Protein AF-A0AAD9ILH3-F1 (afdb_monomer)

Foldseek 3Di:
DWDWDQDVLQGIFTFFQFKAAFADWPDKFFFLDKPPDDDPLLVVQVVQFDCPPDDPVLNQLLRQVSVLQSLVVQLPPDDDDSNVSSVVSNVLLLPADFAPDWQPDDLVVSVVRGDPPGPDDSVNSRSNRRSCLQFWDFDDPQQAPDGPIITGDSRVSNAAAALLFQKDKAWDFAPDDDSTDTGMITIGGQHMDGGGDTGHDHPDQNPDDLVVSLVVCVVSVGPPPVCNNPVDDPVVSVLSSLQFADPPPRGSFTFGQNHSVRSQWTATSRPRDIDGVVNSVVVVVVVD

pLDDT: mean 85.15, std 12.9, range [38.62, 98.5]

Radius of gyration: 20.22 Å; Cα contacts (8 Å, |Δi|>4): 487; chains: 1; bounding box: 54×44×54 Å

Secondary structure (DSSP, 8-state):
-EEEEEETTTEEEEEESS-B-TT-EEEEE--SEEES---HHHHHHHTT---TT--HHHHHHHHHHHHHHHHHHHHHSSSSHHHHHHHHHHHHHHHSPPPSS--SS-HHHHHHHSPTT----HHHHHHHHHHHHHH-EEE-SSSSS---EEEE-SSGGG-EE-SS-SEEEEEEE-SS-TTPPEEEEEEEESS-B-TTPEEEE-SS-TTS-HHHHHHHHHHTT----TTTSS-S-HHHHHHHHHHHB-S-TT--PBEEEEETTEEEEEEETTT--EEEHHHHHHHHHHH-

InterPro domains:
  IPR001214 SET domain [PF00856] (11-203)
  IPR001214 SET domain [PS50280] (1-204)
  IPR001214 SET domain [SM00317] (3-210)
  IPR044238 Histone-lysine N-methyltransferase ASHR2-like [PTHR47420] (120-219)
  IPR046341 SET domain superfamily [G3DSA:2.170.270.10] (1-215)
  IPR046341 SET domain superfamily [SSF82199] (5-214)

Structure (mmCIF, N/CA/C/O backbone):
data_AF-A0AAD9ILH3-F1
#
_entry.id   AF-A0AAD9ILH3-F1
#
loop_
_atom_site.group_PDB
_atom_site.id
_atom_site.type_symbol
_atom_site.label_atom_id
_atom_site.label_alt_id
_atom_site.label_comp_id
_atom_site.label_asym_id
_atom_site.label_entity_id
_atom_site.label_seq_id
_atom_site.pdbx_PDB_ins_code
_atom_site.Cartn_x
_atom_site.Cartn_y
_atom_site.Cartn_z
_atom_site.occupancy
_atom_site.B_iso_or_equiv
_atom_site.auth_seq_id
_atom_site.auth_comp_id
_atom_site.auth_asym_id
_atom_site.auth_atom_id
_atom_site.pdbx_PDB_model_num
ATOM 1 N N . MET A 1 1 ? -11.972 1.003 -14.155 1.00 86.75 1 MET A N 1
ATOM 2 C CA . MET A 1 1 ? -10.791 0.544 -14.925 1.00 86.75 1 MET A CA 1
ATOM 3 C C . MET A 1 1 ? -10.342 -0.814 -14.425 1.00 86.75 1 MET A C 1
ATOM 5 O O . MET A 1 1 ? -9.925 -1.636 -15.227 1.00 86.75 1 MET A O 1
ATOM 9 N N . CYS A 1 2 ? -10.509 -1.068 -13.131 1.00 95.06 2 CYS A N 1
ATOM 10 C CA . CYS A 1 2 ? -10.455 -2.387 -12.533 1.00 95.06 2 CYS A CA 1
ATOM 11 C C . CYS A 1 2 ? -11.722 -2.668 -11.717 1.00 95.06 2 CYS A C 1
ATOM 13 O O . CYS A 1 2 ? -12.531 -1.763 -11.488 1.00 95.06 2 CYS A O 1
ATOM 15 N N . GLU A 1 3 ? -11.877 -3.913 -11.286 1.00 95.62 3 GLU A N 1
ATOM 16 C CA . GLU A 1 3 ? -12.873 -4.328 -10.303 1.00 95.62 3 GLU A CA 1
ATOM 17 C C . GLU A 1 3 ? -12.292 -5.377 -9.353 1.00 95.62 3 GLU A C 1
ATOM 19 O O . GLU A 1 3 ? -11.356 -6.093 -9.707 1.00 95.62 3 GLU A O 1
ATOM 24 N N . VAL A 1 4 ? -12.847 -5.463 -8.143 1.00 94.62 4 VAL A N 1
ATOM 25 C CA . VAL A 1 4 ? -12.439 -6.466 -7.153 1.00 94.62 4 VAL A CA 1
ATOM 26 C C . VAL A 1 4 ? -13.045 -7.817 -7.533 1.00 94.62 4 VAL A C 1
ATOM 28 O O . VAL A 1 4 ? -14.264 -7.928 -7.677 1.00 94.62 4 VAL A O 1
ATOM 31 N N . ARG A 1 5 ? -12.212 -8.853 -7.658 1.00 94.12 5 ARG A N 1
ATOM 32 C CA . ARG A 1 5 ? -12.633 -10.234 -7.936 1.00 94.12 5 ARG A CA 1
ATOM 33 C C . ARG A 1 5 ? -11.917 -11.221 -7.017 1.00 94.12 5 ARG A C 1
ATOM 35 O O . ARG A 1 5 ? -10.803 -10.939 -6.585 1.00 94.12 5 ARG A O 1
ATOM 42 N N . PRO A 1 6 ? -12.509 -12.396 -6.748 1.00 92.50 6 PRO A N 1
ATOM 43 C CA . PRO A 1 6 ? -11.752 -13.523 -6.229 1.00 92.50 6 PRO A CA 1
ATOM 44 C C . PRO A 1 6 ? -10.628 -13.898 -7.198 1.00 92.50 6 PRO A C 1
ATOM 46 O O . PRO A 1 6 ? -10.878 -14.072 -8.392 1.00 92.50 6 PRO A O 1
ATOM 49 N N . VAL A 1 7 ? -9.417 -14.044 -6.675 1.00 89.31 7 VAL A N 1
ATOM 50 C CA . VAL A 1 7 ? -8.248 -14.538 -7.403 1.00 89.31 7 VAL A CA 1
ATOM 51 C C . VAL A 1 7 ? -7.849 -15.862 -6.772 1.00 89.31 7 VAL A C 1
ATOM 53 O O . VAL A 1 7 ? -7.816 -15.992 -5.548 1.00 89.31 7 VAL A O 1
ATOM 56 N N . SER A 1 8 ? -7.624 -16.876 -7.609 1.00 85.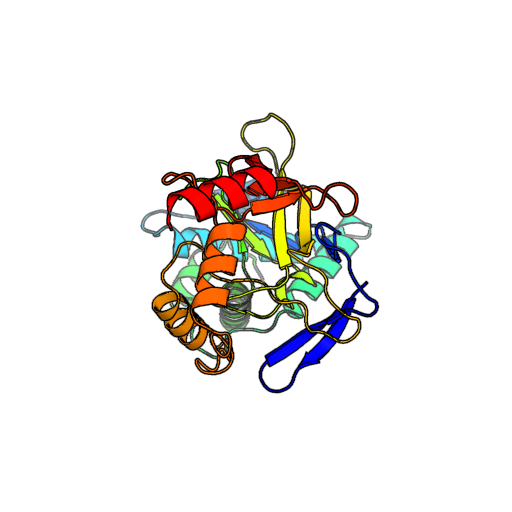25 8 SER A N 1
ATOM 57 C CA . SER A 1 8 ? -7.336 -18.233 -7.141 1.00 85.25 8 SER A CA 1
ATOM 58 C C . SER A 1 8 ? -6.138 -18.216 -6.198 1.00 85.25 8 SER A C 1
ATOM 60 O O . SER A 1 8 ? -5.059 -17.786 -6.593 1.00 85.25 8 SER A O 1
ATOM 62 N N . GLY A 1 9 ? -6.354 -18.665 -4.961 1.00 80.56 9 GLY A N 1
ATOM 63 C CA . GLY A 1 9 ? -5.331 -18.698 -3.920 1.00 80.56 9 GLY A CA 1
ATOM 64 C C . GLY A 1 9 ? -5.047 -17.338 -3.256 1.00 80.56 9 GLY A C 1
ATOM 65 O O . GLY A 1 9 ? -4.981 -17.231 -2.041 1.00 80.56 9 GLY A O 1
ATOM 66 N N . ARG A 1 10 ? -5.067 -16.232 -4.000 1.00 82.62 10 ARG A N 1
ATOM 67 C CA . ARG A 1 10 ? -4.731 -14.891 -3.475 1.00 82.62 10 ARG A CA 1
ATOM 68 C C . ARG A 1 10 ? -5.889 -14.142 -2.799 1.00 82.62 10 ARG A C 1
ATOM 70 O O . ARG A 1 10 ? -5.810 -12.946 -2.534 1.00 82.62 10 ARG A O 1
ATOM 77 N N . GLY A 1 11 ? -7.005 -14.817 -2.532 1.00 86.81 11 GLY A N 1
ATOM 78 C CA . GLY A 1 11 ? -8.182 -14.199 -1.925 1.00 86.81 11 GLY A CA 1
ATOM 79 C C . GLY A 1 11 ? -8.883 -13.232 -2.882 1.00 86.81 11 GLY A C 1
ATOM 80 O O . GLY A 1 11 ? -9.514 -13.669 -3.841 1.00 86.81 11 GLY A O 1
ATOM 81 N N . LEU A 1 12 ? -8.834 -11.929 -2.599 1.00 89.19 12 LEU A N 1
ATOM 82 C CA . LEU A 1 12 ? -9.387 -10.888 -3.471 1.00 89.19 12 LEU A CA 1
ATOM 83 C C . LEU A 1 12 ? -8.247 -10.136 -4.154 1.00 89.19 12 LEU A C 1
ATOM 85 O O . LEU A 1 12 ? -7.270 -9.798 -3.500 1.00 89.19 12 LEU A O 1
ATOM 89 N N . GLY A 1 13 ? -8.420 -9.822 -5.434 1.00 92.44 13 GLY A N 1
ATOM 90 C CA . GLY A 1 13 ? -7.503 -9.001 -6.218 1.00 92.44 13 GLY A CA 1
ATOM 91 C C . GLY A 1 13 ? -8.254 -7.946 -7.025 1.00 92.44 13 GLY A C 1
ATOM 92 O O . GLY A 1 13 ? -9.471 -8.044 -7.224 1.00 92.44 13 GLY A O 1
ATOM 93 N N . LEU A 1 14 ? -7.540 -6.932 -7.508 1.00 96.19 14 LEU A N 1
ATOM 94 C CA . LEU A 1 14 ? -8.061 -6.026 -8.532 1.00 96.19 14 LEU A CA 1
ATOM 95 C C . LEU A 1 14 ? -7.756 -6.591 -9.913 1.00 96.19 14 LEU A C 1
ATOM 97 O O . LEU A 1 14 ? -6.621 -6.936 -10.195 1.00 96.19 14 LEU A O 1
ATOM 101 N N . VAL A 1 15 ? -8.754 -6.646 -10.788 1.00 97.44 15 VAL A N 1
ATOM 102 C CA . VAL A 1 15 ? -8.608 -7.171 -12.152 1.00 97.44 15 VAL A CA 1
ATOM 103 C C . VAL A 1 15 ? -8.955 -6.087 -13.161 1.00 97.44 15 VAL A C 1
ATOM 105 O O . VAL A 1 15 ? -9.968 -5.399 -13.009 1.00 97.44 15 VAL A O 1
ATOM 108 N N . ALA A 1 16 ? -8.130 -5.927 -14.195 1.00 98.06 16 ALA A N 1
ATOM 109 C CA . ALA A 1 16 ? -8.349 -4.972 -15.273 1.00 98.06 16 ALA A CA 1
ATOM 110 C C . ALA A 1 16 ? -9.657 -5.282 -16.027 1.00 98.06 16 ALA A C 1
ATOM 112 O O . ALA A 1 16 ? -9.889 -6.405 -16.470 1.00 98.06 16 ALA A O 1
ATOM 113 N N . THR A 1 17 ? -10.525 -4.282 -16.209 1.00 97.94 17 THR A N 1
ATOM 114 C CA . THR A 1 17 ? -11.790 -4.440 -16.959 1.00 97.94 17 THR A CA 1
ATOM 115 C C . THR A 1 17 ? -11.677 -4.048 -18.431 1.00 97.94 17 THR A C 1
ATOM 117 O O . THR A 1 17 ? -12.625 -4.218 -19.196 1.00 97.94 17 THR A O 1
ATOM 120 N N . ARG A 1 18 ? -10.518 -3.518 -18.828 1.00 97.81 18 ARG A N 1
ATOM 121 C CA . ARG A 1 18 ? -10.118 -3.178 -20.196 1.00 97.81 18 ARG A CA 1
ATOM 122 C C . ARG A 1 18 ? -8.594 -3.193 -20.293 1.00 97.81 18 ARG A C 1
ATOM 124 O O . ARG A 1 18 ? -7.938 -3.178 -19.257 1.00 97.81 18 ARG A O 1
ATOM 131 N N . ASP A 1 19 ? -8.065 -3.103 -21.506 1.00 98.38 19 ASP A N 1
ATOM 132 C CA . ASP A 1 19 ? -6.636 -2.873 -21.717 1.00 98.38 19 ASP A CA 1
ATOM 133 C C . ASP A 1 19 ? -6.209 -1.531 -21.106 1.00 98.38 19 ASP A C 1
ATOM 135 O O . ASP A 1 19 ? -6.924 -0.526 -21.217 1.00 98.38 19 ASP A O 1
ATOM 139 N N . ILE A 1 20 ? -5.042 -1.511 -20.469 1.00 98.50 20 ILE A N 1
ATOM 140 C CA . ILE A 1 20 ? -4.457 -0.361 -19.775 1.00 98.50 20 ILE A CA 1
ATOM 141 C C . ILE A 1 20 ? -3.097 -0.056 -20.399 1.00 98.50 20 ILE A C 1
ATOM 143 O O . ILE A 1 20 ? -2.269 -0.948 -20.585 1.00 98.50 20 ILE A O 1
ATOM 147 N N . ALA A 1 21 ? -2.862 1.213 -20.732 1.00 98.25 21 ALA A N 1
ATOM 148 C CA . ALA A 1 21 ? -1.594 1.662 -21.296 1.00 98.25 21 ALA A CA 1
ATOM 149 C C . ALA A 1 21 ? -0.534 1.914 -20.200 1.00 98.25 21 ALA A C 1
ATOM 151 O O . ALA A 1 21 ? -0.896 2.326 -19.093 1.00 98.25 21 ALA A O 1
ATOM 152 N N . PRO A 1 22 ? 0.773 1.774 -20.505 1.00 98.06 22 PRO A N 1
ATOM 153 C CA . PRO A 1 22 ? 1.837 2.149 -19.574 1.00 98.06 22 PRO A CA 1
ATOM 154 C C . PRO A 1 22 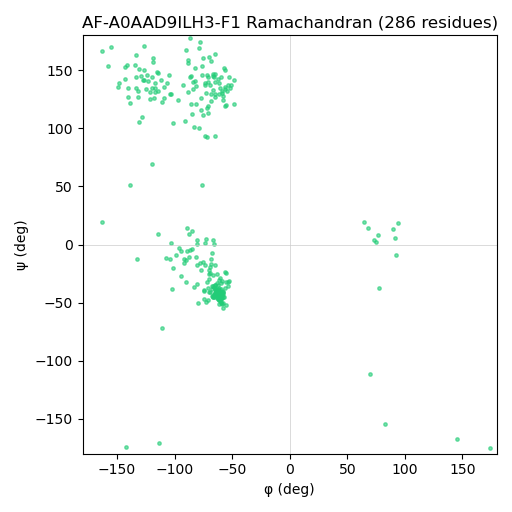? 1.686 3.598 -19.086 1.00 98.06 22 PRO A C 1
ATOM 156 O O . PRO A 1 22 ? 1.397 4.498 -19.870 1.00 98.06 22 PRO A O 1
ATOM 159 N N . GLY A 1 23 ? 1.888 3.848 -17.794 1.00 97.31 23 GLY A N 1
ATOM 160 C CA . GLY A 1 23 ? 1.779 5.176 -17.180 1.00 97.31 23 GLY A CA 1
ATOM 161 C C . GLY A 1 23 ? 0.349 5.690 -16.988 1.00 97.31 23 GLY A C 1
ATOM 162 O O . GLY A 1 23 ? 0.164 6.820 -16.523 1.00 97.31 23 GLY A O 1
ATOM 163 N N . GLU A 1 24 ? -0.670 4.906 -17.346 1.00 97.62 24 GLU A N 1
ATOM 164 C CA . GLU A 1 24 ? -2.060 5.210 -17.018 1.00 97.62 24 GLU A CA 1
ATOM 165 C C . GLU A 1 24 ? -2.315 5.014 -15.514 1.00 97.62 24 GLU A C 1
ATOM 167 O O . GLU A 1 24 ? -1.803 4.074 -14.907 1.00 97.62 24 GLU A O 1
ATOM 172 N N . VAL A 1 25 ? -3.100 5.910 -14.907 1.00 96.81 25 VAL A N 1
ATOM 173 C CA . VAL A 1 25 ? -3.549 5.772 -13.512 1.00 96.81 25 VAL A CA 1
ATOM 174 C C . VAL A 1 25 ? -4.680 4.750 -13.466 1.00 96.81 25 VAL A C 1
ATOM 176 O O . VAL A 1 25 ? -5.745 4.994 -14.030 1.00 96.81 25 VAL A O 1
ATOM 179 N N . VAL A 1 26 ? -4.457 3.626 -12.784 1.00 96.62 26 VAL A N 1
ATOM 180 C CA . VAL A 1 26 ? -5.426 2.519 -12.695 1.00 96.62 26 VAL A CA 1
ATOM 181 C C . VAL A 1 26 ? -6.376 2.668 -11.510 1.00 96.62 26 VAL A C 1
ATOM 183 O O . VAL A 1 26 ? -7.543 2.281 -11.587 1.00 96.62 26 VAL A O 1
ATOM 186 N N . LEU A 1 27 ? -5.872 3.262 -10.429 1.00 95.69 27 LEU A N 1
ATOM 187 C CA . LEU A 1 27 ? -6.580 3.537 -9.188 1.00 95.69 27 LEU A CA 1
ATOM 188 C C . LEU A 1 27 ? -6.002 4.819 -8.586 1.00 95.69 27 LEU A C 1
ATOM 190 O O . LEU A 1 27 ? -4.793 5.030 -8.605 1.00 95.69 27 LEU A O 1
ATOM 194 N N . SER A 1 28 ? -6.866 5.671 -8.050 1.00 94.06 28 SER A N 1
ATOM 195 C CA . SER A 1 28 ? -6.475 6.803 -7.217 1.00 94.06 28 SER A CA 1
ATOM 196 C C . SER A 1 28 ? -7.489 6.915 -6.097 1.00 94.06 28 SER A C 1
ATOM 198 O O . SER A 1 28 ? -8.688 6.983 -6.366 1.00 94.06 28 SER A O 1
ATOM 200 N N . GLU A 1 29 ? -7.023 6.945 -4.856 1.00 91.75 29 GLU A N 1
ATOM 201 C CA . GLU A 1 29 ? -7.903 7.026 -3.697 1.00 91.75 29 GLU A CA 1
ATOM 202 C C . GLU A 1 29 ? -7.309 7.898 -2.593 1.00 91.75 29 GLU A C 1
ATOM 204 O O . GLU A 1 29 ? -6.094 8.049 -2.458 1.00 91.75 29 GLU A O 1
ATOM 209 N N . THR A 1 30 ? -8.189 8.489 -1.795 1.00 88.94 30 THR A N 1
ATOM 210 C CA . THR A 1 30 ? -7.797 9.155 -0.555 1.00 88.94 30 THR A CA 1
ATOM 211 C C . THR A 1 30 ? -7.631 8.094 0.534 1.00 88.94 30 THR A C 1
ATOM 213 O O . THR A 1 30 ? -8.492 7.214 0.634 1.00 88.94 30 THR A O 1
ATOM 216 N N . PRO A 1 31 ? -6.569 8.162 1.357 1.00 87.94 31 PRO A N 1
ATOM 217 C CA . PRO A 1 31 ? -6.389 7.238 2.466 1.00 87.94 31 PRO A CA 1
ATOM 218 C C . PRO A 1 31 ? -7.619 7.164 3.367 1.00 87.94 31 PRO A C 1
ATOM 220 O O . PRO A 1 31 ? -8.175 8.187 3.769 1.00 87.94 31 PRO A O 1
ATOM 223 N N . VAL A 1 32 ? -8.013 5.942 3.719 1.00 85.50 32 VAL A N 1
ATOM 224 C CA . VAL A 1 32 ? -9.050 5.686 4.727 1.00 85.50 32 VAL A CA 1
ATOM 225 C C . VAL A 1 32 ? -8.529 6.111 6.095 1.00 85.50 32 VAL A C 1
ATOM 227 O O . VAL A 1 32 ? -9.220 6.784 6.859 1.00 85.50 32 VAL A O 1
ATOM 230 N N . LEU A 1 33 ? -7.280 5.748 6.382 1.00 86.25 33 LEU A N 1
ATOM 231 C CA . LEU A 1 33 ? -6.539 6.183 7.554 1.00 86.25 33 LEU A CA 1
ATOM 232 C C . LEU A 1 33 ? -5.133 6.613 7.148 1.00 86.25 33 LEU A C 1
ATOM 234 O O . LEU A 1 33 ? -4.522 6.010 6.273 1.00 86.25 33 LEU A O 1
ATOM 238 N N . LEU A 1 34 ? -4.643 7.645 7.825 1.00 84.12 34 LEU A N 1
ATOM 239 C CA . LEU A 1 34 ? -3.252 8.082 7.867 1.00 84.12 34 LEU A CA 1
ATOM 240 C C . LEU A 1 34 ? -2.929 8.276 9.352 1.00 84.12 34 LEU A C 1
ATOM 242 O O . LEU A 1 34 ? -3.746 8.866 10.068 1.00 84.12 34 LEU A O 1
ATOM 246 N N . TYR A 1 35 ? -1.805 7.747 9.825 1.00 78.44 35 TYR A N 1
ATOM 247 C CA . TYR A 1 35 ? -1.359 7.907 11.211 1.00 78.44 35 TYR A CA 1
ATOM 248 C C . TYR A 1 35 ? 0.181 7.905 11.294 1.00 78.44 35 TYR A C 1
ATOM 250 O O . TYR A 1 35 ? 0.806 7.074 10.639 1.00 78.44 35 TYR A O 1
ATOM 258 N N . PRO A 1 36 ? 0.800 8.818 12.072 1.00 68.69 36 PRO A N 1
ATOM 259 C CA . PRO A 1 36 ? 0.172 9.956 12.744 1.00 68.69 36 PRO A CA 1
ATOM 260 C C . PRO A 1 36 ? -0.495 10.917 11.748 1.00 68.69 36 PRO A C 1
ATOM 262 O O . PRO A 1 36 ? -0.029 11.119 10.630 1.00 68.69 36 PRO A O 1
ATOM 265 N N . HIS A 1 37 ? -1.623 11.497 12.154 1.00 63.78 37 HIS A N 1
ATOM 266 C CA . HIS A 1 37 ? -2.313 12.529 11.385 1.00 63.78 37 HIS A CA 1
ATOM 267 C C . HIS A 1 37 ? -2.620 13.694 12.312 1.00 63.78 37 HIS A C 1
ATOM 269 O O . HIS A 1 37 ? -3.565 13.656 13.102 1.00 63.78 37 HIS A O 1
ATOM 275 N N . HIS A 1 38 ? -1.865 14.775 12.158 1.00 57.97 38 HIS A N 1
ATOM 276 C CA . HIS A 1 38 ? -2.013 15.961 12.989 1.00 57.97 38 HIS A CA 1
ATOM 277 C C . HIS A 1 38 ? -3.281 16.740 12.608 1.00 57.97 38 HIS A C 1
ATOM 279 O O . HIS A 1 38 ? -3.293 17.567 11.701 1.00 57.97 38 HIS A O 1
ATOM 285 N N . ASN A 1 39 ? -4.386 16.452 13.296 1.00 56.78 39 ASN A N 1
ATOM 286 C CA . ASN A 1 39 ? -5.609 17.257 13.286 1.00 56.78 39 ASN A CA 1
ATOM 287 C C . ASN A 1 39 ? -6.016 17.534 14.740 1.00 56.78 39 ASN A C 1
ATOM 289 O O . ASN A 1 39 ? -5.856 16.667 15.595 1.00 56.78 39 ASN A O 1
ATOM 293 N N . SER A 1 40 ? -6.576 18.712 15.017 1.00 54.25 40 SER A N 1
ATOM 294 C CA . SER A 1 40 ? -6.910 19.207 16.359 1.00 54.25 40 SER A CA 1
ATOM 295 C C . SER A 1 40 ? -7.757 18.246 17.204 1.00 54.25 40 SER A C 1
ATOM 297 O O . SER A 1 40 ? -7.589 18.207 18.421 1.00 54.25 40 SER A O 1
ATOM 299 N N . LEU A 1 41 ? -8.624 17.436 16.583 1.00 54.38 41 LEU A N 1
ATOM 300 C CA . LEU A 1 41 ? -9.410 16.398 17.271 1.00 54.38 41 LEU A CA 1
ATOM 301 C C . LEU A 1 41 ? -8.573 15.190 17.720 1.00 54.38 41 LEU A C 1
ATOM 303 O O . LEU A 1 41 ? -8.882 14.575 18.736 1.00 54.38 41 LEU A O 1
ATOM 307 N N . VAL A 1 42 ? -7.528 14.848 16.966 1.00 59.59 42 VAL A N 1
ATOM 308 C CA . VAL A 1 42 ? -6.620 13.730 17.262 1.00 59.59 42 VAL A CA 1
ATOM 309 C C . VAL A 1 42 ? -5.555 14.181 18.260 1.00 59.59 42 VAL A C 1
ATOM 311 O O . VAL A 1 42 ? -5.262 13.455 19.199 1.00 59.59 42 VAL A O 1
ATOM 314 N N . SER A 1 43 ? -5.083 15.428 18.156 1.00 62.44 43 SER A N 1
ATOM 315 C CA . SER A 1 43 ? -4.038 15.985 19.023 1.00 62.44 43 SER A CA 1
ATOM 316 C C . SER A 1 43 ? -4.396 15.998 20.512 1.00 62.44 43 SER A C 1
ATOM 318 O O . SER A 1 43 ? -3.520 15.819 21.350 1.00 62.44 43 SER A O 1
ATOM 320 N N . ALA A 1 44 ? -5.673 16.183 20.867 1.00 66.31 44 ALA A N 1
ATOM 321 C CA . ALA A 1 44 ? -6.106 16.120 22.266 1.00 66.31 44 ALA A CA 1
ATOM 322 C C . ALA A 1 44 ? -6.073 14.688 22.827 1.00 66.31 44 ALA A C 1
ATOM 324 O O . ALA A 1 44 ? -5.714 14.491 23.986 1.00 66.31 44 ALA A O 1
ATOM 325 N N . ALA A 1 45 ? -6.431 13.696 22.006 1.00 69.06 45 ALA A N 1
ATOM 326 C CA . ALA A 1 45 ? -6.365 12.290 22.388 1.00 69.06 45 ALA A CA 1
ATOM 327 C C . ALA A 1 45 ? -4.913 11.785 22.400 1.00 69.06 45 ALA A C 1
ATOM 329 O O . ALA A 1 45 ? -4.533 11.093 23.334 1.00 69.06 45 ALA A O 1
ATOM 330 N N . GLU A 1 46 ? -4.090 12.200 21.430 1.00 73.06 46 GLU A N 1
ATOM 331 C CA . GLU A 1 46 ? -2.643 11.943 21.382 1.00 73.06 46 GLU A CA 1
ATOM 332 C C . GLU A 1 46 ? -1.921 12.502 22.613 1.00 73.06 46 GLU A C 1
ATOM 334 O O . GLU A 1 46 ? -1.109 11.809 23.218 1.00 73.06 46 GLU A O 1
ATOM 339 N N . ALA A 1 47 ? -2.255 13.725 23.036 1.00 73.50 47 ALA A N 1
ATOM 340 C CA . ALA A 1 47 ? -1.654 14.355 24.212 1.00 73.50 47 ALA A CA 1
ATOM 341 C C . ALA A 1 47 ? -1.980 13.640 25.537 1.00 73.50 47 ALA A C 1
ATOM 343 O O . ALA A 1 47 ? -1.301 13.871 26.537 1.00 73.50 47 ALA A O 1
ATOM 344 N N . ALA A 1 48 ? -3.014 12.793 25.564 1.00 77.06 48 ALA A N 1
ATOM 345 C CA . ALA A 1 48 ? -3.384 12.003 26.736 1.00 77.06 48 ALA A CA 1
ATOM 346 C C . ALA A 1 48 ? -2.636 10.659 26.822 1.00 77.06 48 ALA A C 1
ATOM 348 O O . ALA A 1 48 ? -2.805 9.935 27.804 1.00 77.06 48 ALA A O 1
ATOM 349 N N . ILE A 1 49 ? -1.830 10.314 25.814 1.00 82.81 49 ILE A N 1
ATOM 350 C CA . ILE A 1 49 ? -1.108 9.045 25.733 1.00 82.81 49 ILE A CA 1
ATOM 351 C C . ILE A 1 49 ? 0.289 9.184 26.332 1.00 82.81 49 ILE A C 1
ATOM 353 O O . ILE A 1 49 ? 1.020 10.129 26.034 1.00 82.81 49 ILE A O 1
ATOM 357 N N . ASN A 1 50 ? 0.701 8.183 27.113 1.00 83.69 50 ASN A N 1
ATOM 358 C CA . ASN A 1 50 ? 2.093 8.045 27.523 1.00 83.69 50 ASN A CA 1
ATOM 359 C C . ASN A 1 50 ? 2.889 7.168 26.538 1.00 83.69 50 ASN A C 1
ATOM 361 O O . ASN A 1 50 ? 2.761 5.939 26.543 1.00 83.69 50 ASN A O 1
ATOM 365 N N . PHE A 1 51 ? 3.746 7.807 25.740 1.00 86.19 51 PHE A N 1
ATOM 366 C CA . PHE A 1 51 ? 4.672 7.140 24.817 1.00 86.19 51 PHE A CA 1
ATOM 367 C C . PHE A 1 51 ? 5.996 6.709 25.470 1.00 86.19 51 PHE A C 1
ATOM 369 O O . PHE A 1 51 ? 6.823 6.081 24.815 1.00 86.19 51 PHE A O 1
ATOM 376 N N . GLU A 1 52 ? 6.225 7.026 26.748 1.00 88.44 52 GLU A N 1
ATOM 377 C CA . GLU A 1 52 ? 7.472 6.682 27.431 1.00 88.44 52 GLU A CA 1
ATOM 378 C C . GLU A 1 52 ? 7.720 5.163 27.414 1.00 88.44 52 GLU A C 1
ATOM 380 O O . GLU A 1 52 ? 6.856 4.361 27.793 1.00 88.44 52 GLU A O 1
ATOM 385 N N . GLY A 1 53 ? 8.918 4.784 26.959 1.00 86.44 53 GLY A N 1
ATOM 386 C CA . GLY A 1 53 ? 9.376 3.397 26.895 1.00 86.44 53 GLY A CA 1
ATOM 387 C C . GLY A 1 53 ? 8.800 2.562 25.747 1.00 86.44 53 GLY A C 1
ATOM 388 O O . GLY A 1 53 ? 9.024 1.355 25.751 1.00 86.44 53 GLY A O 1
ATOM 389 N N . LEU A 1 54 ? 8.067 3.162 24.802 1.00 85.94 54 LEU A N 1
ATOM 390 C CA . LEU A 1 54 ? 7.632 2.481 23.580 1.00 85.94 54 LEU A CA 1
ATOM 391 C C . LEU A 1 54 ? 8.701 2.588 22.488 1.00 85.94 54 LEU A C 1
ATOM 393 O O . LEU A 1 54 ? 9.359 3.621 22.364 1.00 85.94 54 LEU A O 1
ATOM 397 N N . ASP A 1 55 ? 8.844 1.527 21.698 1.00 85.44 55 ASP A N 1
ATOM 398 C CA . ASP A 1 55 ? 9.524 1.594 20.406 1.00 85.44 55 ASP A CA 1
ATOM 399 C C . ASP A 1 55 ? 8.608 2.213 19.333 1.00 85.44 55 ASP A C 1
ATOM 401 O O . ASP A 1 55 ? 7.430 2.506 19.574 1.00 85.44 55 ASP A O 1
ATOM 405 N N . ASP A 1 56 ? 9.164 2.440 18.142 1.00 81.25 56 ASP A N 1
ATOM 406 C CA . ASP A 1 56 ? 8.459 3.100 17.040 1.00 81.25 56 ASP A CA 1
ATOM 407 C C . ASP A 1 56 ? 7.241 2.293 16.556 1.00 81.25 56 ASP A C 1
ATOM 409 O O . ASP A 1 56 ? 6.219 2.872 16.177 1.00 81.25 56 ASP A O 1
ATOM 413 N N . GLU A 1 57 ? 7.312 0.961 16.607 1.00 81.81 57 GLU A N 1
ATOM 414 C CA . GLU A 1 57 ? 6.228 0.080 16.171 1.00 81.81 57 GLU A CA 1
ATOM 415 C C . GLU A 1 57 ? 5.038 0.140 17.138 1.00 81.81 57 GLU A C 1
ATOM 417 O O . GLU A 1 57 ? 3.901 0.365 16.712 1.00 81.81 57 GLU A O 1
ATOM 422 N N . LEU A 1 58 ? 5.286 0.035 18.449 1.00 85.00 58 LEU A N 1
ATOM 423 C CA . LEU A 1 58 ? 4.255 0.175 19.478 1.00 85.00 58 LEU A CA 1
ATOM 424 C C . LEU A 1 58 ? 3.676 1.591 19.514 1.00 85.00 58 LEU A C 1
ATOM 426 O O . LEU A 1 58 ? 2.467 1.755 19.694 1.00 85.00 58 LEU A O 1
ATOM 430 N N . ALA A 1 59 ? 4.507 2.618 19.320 1.00 85.81 59 ALA A N 1
ATOM 431 C CA . ALA A 1 59 ? 4.036 3.995 19.219 1.00 85.81 59 ALA A CA 1
ATOM 432 C C . ALA A 1 59 ? 3.101 4.179 18.010 1.00 85.81 59 ALA A C 1
ATOM 434 O O . ALA A 1 59 ? 2.025 4.769 18.148 1.00 85.81 59 ALA A O 1
ATOM 435 N N . SER A 1 60 ? 3.461 3.623 16.849 1.00 84.31 60 SER A N 1
ATOM 436 C CA . SER A 1 60 ? 2.636 3.653 15.634 1.00 84.31 60 SER A CA 1
ATOM 437 C C . SER A 1 60 ? 1.310 2.904 15.814 1.00 84.31 60 SER A C 1
ATOM 439 O O . SER A 1 60 ? 0.237 3.444 15.525 1.00 84.31 60 SER A O 1
ATOM 441 N N . ALA A 1 61 ? 1.355 1.702 16.396 1.00 88.69 61 ALA A N 1
ATOM 442 C CA . ALA A 1 61 ? 0.172 0.917 16.738 1.00 88.69 61 ALA A CA 1
ATOM 443 C C . ALA A 1 61 ? -0.775 1.684 17.678 1.00 88.69 61 ALA A C 1
ATOM 445 O O . ALA A 1 61 ? -1.994 1.677 17.499 1.00 88.69 61 ALA A O 1
ATOM 446 N N . LEU A 1 62 ? -0.231 2.400 18.663 1.00 89.38 62 LEU A N 1
ATOM 447 C CA . LEU A 1 62 ? -1.024 3.197 19.595 1.00 89.38 62 LEU A CA 1
ATOM 448 C C . LEU A 1 62 ? -1.695 4.398 18.907 1.00 89.38 62 LEU A C 1
ATOM 450 O O . LEU A 1 62 ? -2.864 4.690 19.176 1.00 89.38 62 LEU A O 1
ATOM 454 N N . LEU A 1 63 ? -0.999 5.048 17.969 1.00 87.94 63 LEU A N 1
ATOM 455 C CA . LEU A 1 63 ? -1.545 6.137 17.151 1.00 87.94 63 LEU A CA 1
ATOM 456 C C . LEU A 1 63 ? -2.700 5.667 16.253 1.00 87.94 63 LEU A C 1
ATOM 458 O O . LEU A 1 63 ? -3.717 6.361 16.160 1.00 87.94 63 LEU A O 1
ATOM 462 N N . LEU A 1 64 ? -2.598 4.475 15.652 1.00 90.12 64 LEU A N 1
ATOM 463 C CA . LEU A 1 64 ? -3.706 3.843 14.925 1.00 90.12 64 LEU A CA 1
ATOM 464 C C . LEU A 1 64 ? -4.944 3.703 15.821 1.00 90.12 64 LEU A C 1
ATOM 466 O O . LEU A 1 64 ? -6.044 4.118 15.446 1.00 90.12 64 LEU A O 1
ATOM 470 N N . LEU A 1 65 ? -4.777 3.117 17.009 1.00 91.75 65 LEU A N 1
ATOM 471 C CA . LEU A 1 65 ? -5.889 2.850 17.924 1.00 91.75 65 LEU A CA 1
ATOM 472 C C . LEU A 1 65 ? -6.572 4.146 18.371 1.00 91.75 65 LEU A C 1
ATOM 474 O O . LEU A 1 65 ? -7.802 4.238 18.364 1.00 91.75 65 LEU A O 1
ATOM 478 N N . VAL A 1 66 ? -5.793 5.178 18.689 1.00 89.38 66 VAL A N 1
ATOM 479 C CA . VAL A 1 66 ? -6.326 6.496 19.055 1.00 89.38 66 VAL A CA 1
ATOM 480 C C . VAL A 1 66 ? -7.076 7.137 17.902 1.00 89.38 66 VAL A C 1
ATOM 482 O O . VAL A 1 66 ? -8.173 7.667 18.101 1.00 89.38 66 VAL A O 1
ATOM 485 N N . ARG A 1 67 ? -6.563 7.007 16.678 1.00 88.12 67 ARG A N 1
ATOM 486 C CA . ARG A 1 67 ? -7.265 7.482 15.489 1.00 88.12 67 ARG A CA 1
ATOM 487 C C . ARG A 1 67 ? -8.623 6.794 15.317 1.00 88.12 67 ARG A C 1
ATOM 489 O O . ARG A 1 67 ? -9.610 7.469 15.014 1.00 88.12 67 ARG A O 1
ATOM 496 N N . VAL A 1 68 ? -8.702 5.486 15.563 1.00 91.31 68 VAL A N 1
ATOM 497 C CA . VAL A 1 68 ? -9.964 4.726 15.529 1.00 91.31 68 VAL A CA 1
ATOM 498 C C . VAL A 1 68 ? -10.929 5.176 16.631 1.00 91.31 68 VAL A C 1
ATOM 500 O O . VAL A 1 68 ? -12.114 5.364 16.351 1.00 91.31 68 VAL A O 1
ATOM 503 N N . ILE A 1 69 ? -10.453 5.426 17.855 1.00 90.56 69 ILE A N 1
ATOM 504 C CA . ILE A 1 69 ? -11.285 5.956 18.954 1.00 90.56 69 ILE A CA 1
ATOM 505 C C . ILE A 1 69 ? -11.881 7.318 18.580 1.00 90.56 69 ILE A C 1
ATOM 507 O O . ILE A 1 69 ? -13.084 7.541 18.760 1.00 90.56 69 ILE A O 1
ATOM 511 N N . SER A 1 70 ? -11.073 8.224 18.016 1.00 86.94 70 SER A N 1
ATOM 512 C CA . SER A 1 70 ? -11.554 9.534 17.562 1.00 86.94 70 SER A CA 1
ATOM 513 C C . SER A 1 70 ? -12.649 9.396 16.501 1.00 86.94 70 SER A C 1
ATOM 515 O O . SER A 1 70 ? -13.652 10.109 16.554 1.00 86.94 70 SER A O 1
ATOM 517 N N . LEU A 1 71 ? -12.498 8.457 15.563 1.00 88.75 71 LEU A N 1
ATOM 518 C CA . LEU A 1 71 ? -13.508 8.182 14.540 1.00 88.75 71 LEU A CA 1
ATOM 519 C C . LEU A 1 71 ? -14.793 7.603 15.131 1.00 88.75 71 LEU A C 1
ATOM 521 O O . LEU A 1 71 ? -15.875 8.052 14.767 1.00 88.75 71 LEU A O 1
ATOM 525 N N . LYS A 1 72 ? -14.703 6.659 16.072 1.00 90.75 72 LYS A N 1
ATOM 526 C CA . LYS A 1 72 ? -15.881 6.117 16.769 1.00 90.75 72 LYS A CA 1
ATOM 527 C C . LYS A 1 72 ? -16.642 7.197 17.535 1.00 90.75 72 LYS A C 1
ATOM 529 O O . LYS A 1 72 ? -17.871 7.264 17.477 1.00 90.75 72 LYS A O 1
ATOM 534 N N . THR A 1 73 ? -15.910 8.090 18.195 1.00 88.38 73 THR A N 1
ATOM 535 C CA . THR A 1 73 ? -16.495 9.249 18.879 1.00 88.38 73 THR A CA 1
ATOM 536 C C . THR A 1 73 ? -17.213 10.156 17.879 1.00 88.38 73 THR A C 1
ATOM 538 O O . THR A 1 73 ? -18.372 10.505 18.077 1.00 88.38 73 THR A O 1
ATOM 541 N N . ALA A 1 74 ? -16.577 10.480 16.751 1.00 87.88 74 ALA A N 1
ATOM 542 C CA . ALA A 1 74 ? -17.188 11.301 15.707 1.00 87.88 74 ALA A CA 1
ATOM 543 C C . ALA A 1 74 ? -18.406 10.632 15.037 1.00 87.88 74 ALA A C 1
ATOM 545 O O . ALA A 1 74 ? -19.371 11.312 14.702 1.00 87.88 74 ALA A O 1
ATOM 546 N N . ALA A 1 75 ? -18.398 9.306 14.874 1.00 90.06 75 ALA A N 1
ATOM 547 C CA . ALA A 1 75 ? -19.506 8.542 14.295 1.00 90.06 75 ALA A CA 1
ATOM 548 C C . ALA A 1 75 ? -20.744 8.478 15.213 1.00 90.06 75 ALA A C 1
ATOM 550 O O . ALA A 1 75 ? -21.861 8.255 14.741 1.00 90.06 75 ALA A O 1
ATOM 551 N N . THR A 1 76 ? -20.561 8.689 16.518 1.00 88.56 76 THR A N 1
ATOM 552 C CA . THR A 1 76 ? -21.641 8.701 17.519 1.00 88.56 76 THR A CA 1
ATOM 553 C C . THR A 1 76 ? -22.062 10.115 17.929 1.00 88.56 76 THR A C 1
ATOM 555 O O . THR A 1 76 ? -23.177 10.310 18.414 1.00 88.56 76 THR A O 1
ATOM 558 N N . ALA A 1 77 ? -21.210 11.118 17.701 1.00 81.06 77 ALA A N 1
ATOM 559 C CA . ALA A 1 77 ? -21.476 12.509 18.035 1.00 81.06 77 ALA A CA 1
ATOM 560 C C . ALA A 1 77 ? -22.319 13.217 16.954 1.00 81.06 77 ALA A C 1
ATOM 562 O O . ALA A 1 77 ? -21.808 13.693 15.943 1.00 81.06 77 ALA A O 1
ATOM 563 N N . GLY A 1 78 ? -23.620 13.367 17.215 1.00 70.44 78 GLY A N 1
ATOM 564 C CA . GLY A 1 78 ? -24.502 14.277 16.471 1.00 70.44 78 GLY A CA 1
ATOM 565 C C . GLY A 1 78 ? -25.052 13.724 15.151 1.00 70.44 78 GLY A C 1
ATOM 566 O O . GLY A 1 78 ? -25.229 12.522 15.005 1.00 70.44 78 GLY A O 1
ATOM 567 N N . SER A 1 79 ? -25.391 14.630 14.226 1.00 73.44 79 SER A N 1
ATOM 568 C CA . SER A 1 79 ? -25.910 14.342 12.880 1.00 73.44 79 SER A CA 1
ATOM 569 C C . SER A 1 79 ? -25.185 15.202 11.846 1.00 73.44 79 SER A C 1
ATOM 571 O O . SER A 1 79 ? -25.063 16.409 12.058 1.00 73.44 79 SER A O 1
ATOM 573 N N . GLY A 1 80 ? -24.750 14.628 10.721 1.00 85.50 80 GLY A N 1
ATOM 574 C CA . GLY A 1 80 ? -24.207 15.398 9.593 1.00 85.50 80 GLY A CA 1
ATOM 575 C C . GLY A 1 80 ? -23.070 14.713 8.831 1.00 85.50 80 GLY A C 1
ATOM 576 O O . GLY A 1 80 ? -22.797 13.527 9.006 1.00 85.50 80 GLY A O 1
ATOM 577 N N . GLU A 1 81 ? -22.393 15.486 7.982 1.00 85.19 81 GLU A N 1
ATOM 578 C CA . GLU A 1 81 ? -21.338 15.014 7.070 1.00 85.19 81 GLU A CA 1
ATOM 579 C C . GLU A 1 81 ? -20.124 14.417 7.797 1.00 85.19 81 GLU A C 1
ATOM 581 O O . GLU A 1 81 ? -19.597 13.386 7.378 1.00 85.19 81 GLU A O 1
ATOM 586 N N . ALA A 1 82 ? -19.716 15.004 8.928 1.00 83.88 82 ALA A N 1
ATOM 587 C CA . ALA A 1 82 ? -18.601 14.497 9.729 1.00 83.88 82 ALA A CA 1
ATOM 588 C C . ALA A 1 82 ? -18.892 13.104 10.319 1.00 83.88 82 ALA A C 1
ATOM 590 O O . ALA A 1 82 ? -18.035 12.222 10.283 1.00 83.88 82 ALA A O 1
ATOM 591 N N . GLN A 1 83 ? -20.119 12.885 10.798 1.00 88.94 83 GLN A N 1
ATOM 592 C CA . GLN A 1 83 ? -20.562 11.601 11.340 1.00 88.94 83 GLN A CA 1
ATOM 593 C C . GLN A 1 83 ? -20.626 10.523 10.246 1.00 88.94 83 GLN A C 1
ATOM 595 O O . GLN A 1 83 ? -20.153 9.399 10.441 1.00 88.94 83 GLN A O 1
ATOM 600 N N . ALA A 1 84 ? -21.190 10.871 9.083 1.00 89.06 84 ALA A N 1
ATOM 601 C CA . ALA A 1 84 ? -21.277 9.974 7.934 1.00 89.06 84 ALA A CA 1
ATOM 602 C C . ALA A 1 84 ? -19.882 9.588 7.421 1.00 89.06 84 ALA A C 1
ATOM 604 O O . ALA A 1 84 ? -19.614 8.409 7.202 1.00 89.06 84 ALA A O 1
ATOM 605 N N . THR A 1 85 ? -18.976 10.565 7.320 1.00 88.62 85 THR A N 1
ATOM 606 C CA . THR A 1 85 ? -17.575 10.344 6.939 1.00 88.62 85 THR A CA 1
ATOM 607 C C . THR A 1 85 ? -16.872 9.411 7.924 1.00 88.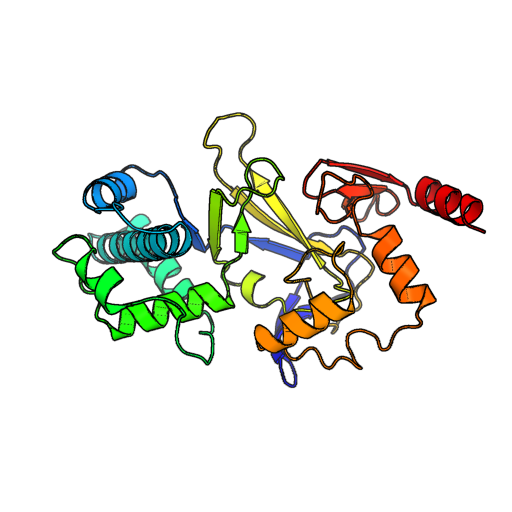62 85 THR A C 1
ATOM 609 O O . THR A 1 85 ? -16.281 8.419 7.507 1.00 88.62 85 THR A O 1
ATOM 612 N N . ALA A 1 86 ? -16.981 9.662 9.232 1.00 89.88 86 ALA A N 1
ATOM 613 C CA . ALA A 1 86 ? -16.365 8.804 10.244 1.00 89.88 86 ALA A CA 1
ATOM 614 C C . ALA A 1 86 ? -16.908 7.364 10.201 1.00 89.88 86 ALA A C 1
ATOM 616 O O . ALA A 1 86 ? -16.138 6.406 10.268 1.00 89.88 86 ALA A O 1
ATOM 617 N N . SER A 1 87 ? -18.221 7.207 10.016 1.00 92.38 87 SER A N 1
ATOM 618 C CA . SER A 1 87 ? -18.866 5.894 9.887 1.00 92.38 87 SER A CA 1
ATOM 619 C C . SER A 1 87 ? -18.402 5.144 8.635 1.00 92.38 87 SER A C 1
ATOM 621 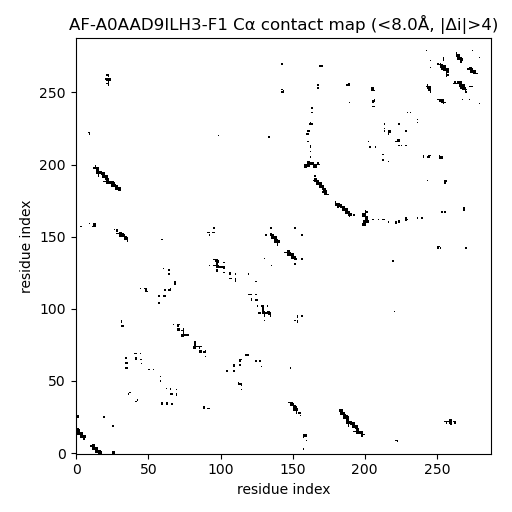O O . SER A 1 87 ? -18.128 3.947 8.700 1.00 92.38 87 SER A O 1
ATOM 623 N N . ALA A 1 88 ? -18.268 5.843 7.504 1.00 91.50 88 ALA A N 1
ATOM 624 C CA . ALA A 1 88 ? -17.766 5.267 6.261 1.00 91.50 88 ALA A CA 1
ATOM 625 C C . ALA A 1 88 ? -16.302 4.814 6.388 1.00 91.50 88 ALA A C 1
ATOM 627 O O . ALA A 1 88 ? -15.964 3.716 5.948 1.00 91.50 88 ALA A O 1
ATOM 628 N N . VAL A 1 89 ? -15.453 5.610 7.049 1.00 90.50 89 VAL A N 1
ATOM 629 C CA . VAL A 1 89 ? -14.055 5.246 7.330 1.00 90.50 89 VAL A CA 1
ATOM 630 C C . VAL A 1 89 ? -13.981 3.996 8.208 1.00 90.50 89 VAL A C 1
ATOM 632 O O . VAL A 1 89 ? -13.266 3.055 7.871 1.00 90.50 89 VAL A O 1
ATOM 635 N N . LEU A 1 90 ? -14.753 3.934 9.298 1.00 93.06 90 LEU A N 1
ATOM 636 C CA . LEU A 1 90 ? -14.795 2.756 10.173 1.00 93.06 90 LEU A CA 1
ATOM 637 C C . LEU A 1 90 ? -15.268 1.500 9.428 1.00 93.06 90 LEU A C 1
ATOM 639 O O . LEU A 1 90 ? -14.696 0.427 9.614 1.00 93.06 90 LEU A O 1
ATOM 643 N N . ALA A 1 91 ? -16.275 1.628 8.560 1.00 93.56 91 ALA A N 1
ATOM 644 C CA . ALA A 1 91 ? -16.747 0.526 7.727 1.00 93.56 91 ALA A CA 1
ATOM 645 C C . ALA A 1 91 ? -15.675 0.058 6.727 1.00 93.56 91 ALA A C 1
ATOM 647 O O . ALA A 1 91 ? -15.488 -1.146 6.547 1.00 93.56 91 ALA A O 1
ATOM 648 N N . ALA A 1 92 ? -14.937 0.992 6.118 1.00 92.31 92 ALA A N 1
ATOM 649 C CA . ALA A 1 92 ? -13.835 0.674 5.218 1.00 92.31 92 ALA A CA 1
ATOM 650 C C . ALA A 1 92 ? -12.713 -0.084 5.947 1.00 92.31 92 ALA A C 1
ATOM 652 O O . ALA A 1 92 ? -12.314 -1.149 5.477 1.00 92.31 92 ALA A O 1
ATOM 653 N N . VAL A 1 93 ? -12.287 0.379 7.130 1.00 92.62 93 VAL A N 1
ATOM 654 C CA . VAL A 1 93 ? -11.308 -0.337 7.973 1.00 92.62 93 VAL A CA 1
ATOM 655 C C . VAL A 1 93 ? -11.819 -1.729 8.340 1.00 92.62 93 VAL A C 1
ATOM 657 O O . VAL A 1 93 ? -11.097 -2.708 8.189 1.00 92.62 93 VAL A O 1
ATOM 660 N N . ALA A 1 94 ? -13.079 -1.855 8.764 1.00 92.25 94 ALA A N 1
ATOM 661 C CA . ALA A 1 94 ? -13.659 -3.145 9.136 1.00 92.25 94 ALA A CA 1
ATOM 662 C C . ALA A 1 94 ? -13.681 -4.159 7.975 1.00 92.25 94 ALA A C 1
ATOM 664 O O . ALA A 1 94 ? -13.594 -5.366 8.226 1.00 92.25 94 ALA A O 1
ATOM 665 N N . SER A 1 95 ? -13.762 -3.674 6.729 1.00 90.50 95 SER A N 1
ATOM 666 C CA . SER A 1 95 ? -13.758 -4.492 5.510 1.00 90.50 95 SER A CA 1
ATOM 667 C C . SER A 1 95 ? -12.381 -5.048 5.124 1.00 90.50 95 SER A C 1
ATOM 669 O O . SER A 1 95 ? -12.306 -5.957 4.289 1.00 90.50 95 SER A O 1
ATOM 671 N N . LEU A 1 96 ? -11.297 -4.519 5.704 1.00 90.50 96 LEU A N 1
ATOM 672 C CA . LEU A 1 96 ? -9.939 -5.000 5.456 1.00 90.50 96 LEU A CA 1
ATOM 673 C C . LEU A 1 96 ? -9.752 -6.413 6.009 1.00 90.50 96 LEU A C 1
ATOM 675 O O . LEU A 1 96 ? -10.321 -6.777 7.045 1.00 90.50 96 LEU A O 1
ATOM 679 N N . VAL A 1 97 ? -8.949 -7.205 5.299 1.00 87.06 97 VAL A N 1
ATOM 680 C CA . VAL A 1 97 ? -8.675 -8.600 5.659 1.00 87.06 97 VAL A CA 1
ATOM 681 C C . VAL A 1 97 ? -7.592 -8.615 6.737 1.00 87.06 97 VAL A C 1
ATOM 683 O O . VAL A 1 97 ? -6.514 -8.077 6.500 1.00 87.06 97 VAL A O 1
ATOM 686 N N . PRO A 1 98 ? -7.846 -9.181 7.926 1.00 88.44 98 PRO A N 1
ATOM 687 C CA . PRO A 1 98 ? -6.820 -9.294 8.955 1.00 88.44 98 PRO A CA 1
ATOM 688 C C . PRO A 1 98 ? -5.768 -10.345 8.575 1.00 88.44 98 PRO A C 1
ATOM 690 O O . PRO A 1 98 ? -6.120 -11.391 8.029 1.00 88.44 98 PRO A O 1
ATOM 693 N N . ALA A 1 99 ? -4.508 -10.118 8.956 1.00 84.00 99 ALA A N 1
ATOM 694 C CA . ALA A 1 99 ? -3.456 -11.136 8.926 1.00 84.00 99 ALA A CA 1
ATOM 695 C C . ALA A 1 99 ? -3.907 -12.410 9.673 1.00 84.00 99 ALA A C 1
ATOM 697 O O . ALA A 1 99 ? -4.619 -12.286 10.676 1.00 84.00 99 ALA A O 1
ATOM 698 N N . PRO A 1 100 ? -3.532 -13.627 9.237 1.00 71.38 100 PRO A N 1
ATOM 699 C CA . PRO A 1 100 ? -3.973 -14.879 9.861 1.00 71.38 100 PRO A CA 1
ATOM 700 C C . PRO A 1 100 ? -3.366 -15.126 11.256 1.00 71.38 100 PRO A C 1
ATOM 702 O O . PRO A 1 100 ? -4.041 -15.723 12.101 1.00 71.38 100 PRO A O 1
ATOM 705 N N . GLU A 1 101 ? -2.157 -14.625 11.518 1.00 70.25 101 GLU A N 1
ATOM 706 C CA . GLU A 1 101 ? -1.385 -14.868 12.745 1.00 70.25 101 GLU A CA 1
ATOM 707 C C . GLU A 1 101 ? -1.693 -13.897 13.906 1.00 70.25 101 GLU A C 1
ATOM 709 O O . GLU A 1 101 ? -2.525 -12.986 13.800 1.00 70.25 101 GLU A O 1
ATOM 714 N N . SER A 1 102 ? -1.041 -14.130 15.053 1.00 67.12 102 SER A N 1
ATOM 715 C CA . SER A 1 102 ? -0.980 -13.196 16.181 1.00 67.12 102 SER A CA 1
ATOM 716 C C . SER A 1 102 ? -0.224 -11.928 15.794 1.00 67.12 102 SER A C 1
ATOM 718 O O . SER A 1 102 ? 0.735 -11.975 15.035 1.00 67.12 102 SER A O 1
ATOM 720 N N . VAL A 1 103 ? -0.625 -10.793 16.357 1.00 70.75 103 VAL A N 1
ATOM 721 C CA . VAL A 1 103 ? 0.138 -9.547 16.211 1.00 70.75 103 VAL A CA 1
ATOM 722 C C . VAL A 1 103 ? 1.435 -9.639 17.017 1.00 70.75 103 VAL A C 1
ATOM 724 O O . VAL A 1 103 ? 1.409 -10.218 18.104 1.00 70.75 103 VAL A O 1
ATOM 727 N N . PRO A 1 104 ? 2.550 -9.060 16.539 1.00 69.62 104 PRO A N 1
ATOM 728 C CA . PRO A 1 104 ? 3.838 -9.117 17.237 1.00 69.62 104 PRO A CA 1
ATOM 729 C C . PRO A 1 104 ? 3.883 -8.227 18.495 1.00 69.62 104 PRO A C 1
ATOM 7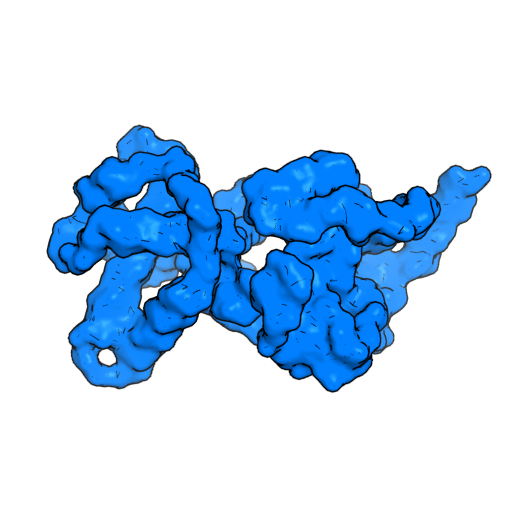31 O O . PRO A 1 104 ? 4.918 -8.112 19.142 1.00 69.62 104 PRO A O 1
ATOM 734 N N . PHE A 1 105 ? 2.757 -7.608 18.860 1.00 76.69 105 PHE A N 1
ATOM 735 C CA . PHE A 1 105 ? 2.652 -6.592 19.900 1.00 76.69 105 PHE A CA 1
ATOM 736 C C . PHE A 1 105 ? 1.819 -7.070 21.090 1.00 76.69 105 PHE A C 1
ATOM 738 O O . PHE A 1 105 ? 0.824 -7.782 20.928 1.00 76.69 105 PHE A O 1
ATOM 745 N N . ASP A 1 106 ? 2.168 -6.590 22.286 1.00 85.88 106 ASP A N 1
ATOM 746 C CA . ASP A 1 106 ? 1.349 -6.758 23.487 1.00 85.88 106 ASP A CA 1
ATOM 747 C C . ASP A 1 106 ? 0.094 -5.868 23.400 1.00 85.88 106 ASP A C 1
ATOM 749 O O . ASP A 1 106 ? 0.081 -4.688 23.765 1.00 85.88 106 ASP A O 1
ATOM 753 N N . ALA A 1 107 ? -0.989 -6.451 22.885 1.00 89.12 107 ALA A N 1
ATOM 754 C CA . ALA A 1 107 ? -2.273 -5.777 22.745 1.00 89.12 107 ALA A CA 1
ATOM 755 C C . ALA A 1 107 ? -2.892 -5.367 24.095 1.00 89.12 107 ALA A C 1
ATOM 757 O O . ALA A 1 107 ? -3.671 -4.412 24.135 1.00 89.12 107 ALA A O 1
ATOM 758 N N . GLU A 1 108 ? -2.558 -6.046 25.199 1.00 90.31 108 GLU A N 1
ATOM 759 C CA . GLU A 1 108 ? -3.041 -5.676 26.533 1.00 90.31 108 GLU A CA 1
ATOM 760 C C . GLU A 1 108 ? -2.321 -4.435 27.061 1.00 90.31 108 GLU A C 1
ATOM 762 O O . GLU A 1 108 ? -2.951 -3.574 27.679 1.00 90.31 108 GLU A O 1
ATOM 767 N N . GLU A 1 109 ? -1.014 -4.317 26.811 1.00 90.44 109 GLU A N 1
ATOM 768 C CA . GLU A 1 109 ? -0.249 -3.101 27.102 1.00 90.44 109 GLU A CA 1
ATOM 769 C C . GLU A 1 109 ? -0.788 -1.905 26.319 1.00 90.44 109 GLU A C 1
ATOM 771 O O . GLU A 1 109 ? -1.058 -0.859 26.914 1.00 90.44 109 GLU A O 1
ATOM 776 N N . LEU A 1 110 ? -1.017 -2.065 25.011 1.00 90.81 110 LEU A N 1
ATOM 777 C CA . LEU A 1 110 ? -1.593 -1.005 24.184 1.00 90.81 110 LEU A CA 1
ATOM 778 C C . LEU A 1 110 ? -2.972 -0.586 24.700 1.00 90.81 110 LEU A C 1
ATOM 780 O O . LEU A 1 110 ? -3.208 0.604 24.893 1.00 90.81 110 LEU A O 1
ATOM 784 N N . LEU A 1 111 ? -3.849 -1.549 25.008 1.00 91.56 111 LEU A N 1
ATOM 785 C CA . LEU A 1 111 ? -5.180 -1.285 25.559 1.00 91.56 111 LEU A CA 1
ATOM 786 C C . LEU A 1 111 ? -5.120 -0.502 26.881 1.00 91.56 111 LEU A C 1
ATOM 788 O O . LEU A 1 111 ? -5.899 0.427 27.072 1.00 91.56 111 LEU A O 1
ATOM 792 N N . ARG A 1 112 ? -4.180 -0.832 27.778 1.00 90.88 112 ARG A N 1
ATOM 793 C CA . ARG A 1 112 ? -3.991 -0.123 29.058 1.00 90.88 112 ARG A CA 1
ATOM 794 C C . ARG A 1 112 ? -3.509 1.318 28.894 1.00 90.88 112 ARG A C 1
ATOM 796 O O . ARG A 1 112 ? -3.763 2.134 29.779 1.00 90.88 112 ARG A O 1
ATOM 803 N N . ARG A 1 113 ? -2.818 1.634 27.796 1.00 91.06 113 ARG A N 1
ATOM 804 C CA . ARG A 1 113 ? -2.304 2.982 27.501 1.00 91.06 113 ARG A CA 1
ATOM 805 C C . ARG A 1 113 ? -3.301 3.882 26.778 1.00 91.06 113 ARG A C 1
ATOM 807 O O . ARG A 1 113 ? -3.034 5.077 26.645 1.00 91.06 113 ARG A O 1
ATOM 814 N N . LEU A 1 114 ? -4.420 3.339 26.299 1.00 90.31 114 LEU A N 1
ATOM 815 C CA . LEU A 1 114 ? -5.419 4.135 25.596 1.00 90.31 114 LEU A CA 1
ATOM 816 C C . LEU A 1 114 ? -6.088 5.156 26.535 1.00 90.31 114 LEU A C 1
ATOM 818 O O . LEU A 1 114 ? -6.294 4.876 27.719 1.00 90.31 114 LEU A O 1
ATOM 822 N N . PRO A 1 115 ? -6.474 6.341 26.022 1.00 84.06 115 PRO A N 1
ATOM 823 C CA . PRO A 1 115 ? -7.177 7.342 26.817 1.00 84.06 115 PRO A CA 1
ATOM 824 C C . PRO A 1 115 ? -8.490 6.791 27.390 1.00 84.06 115 PRO A C 1
ATOM 826 O O . PRO A 1 115 ? -9.296 6.219 26.661 1.00 84.06 115 PRO A O 1
ATOM 829 N N . GLY A 1 116 ? -8.743 6.994 28.686 1.00 79.19 116 GLY A N 1
ATOM 830 C CA . GLY A 1 116 ? -9.957 6.492 29.338 1.00 79.19 116 GLY A CA 1
ATOM 831 C C . GLY A 1 116 ? -11.261 6.966 28.673 1.00 79.19 116 GLY A C 1
ATOM 832 O O . GLY A 1 116 ? -11.332 8.061 28.120 1.00 79.19 116 GLY A O 1
ATOM 833 N N . GLY A 1 117 ? -12.315 6.145 28.759 1.00 77.50 117 GLY A N 1
ATOM 834 C CA . GLY A 1 117 ? -13.627 6.435 28.157 1.00 77.50 117 GLY A CA 1
ATOM 835 C C . GLY A 1 117 ? -13.823 5.899 26.732 1.00 77.50 117 GLY A C 1
ATOM 836 O O . GLY A 1 117 ? -14.859 6.175 26.129 1.00 77.50 117 GLY A O 1
ATOM 837 N N . HIS A 1 118 ? -12.870 5.125 26.202 1.00 86.75 118 HIS A N 1
ATOM 838 C CA . HIS A 1 118 ? -13.037 4.387 24.948 1.00 86.75 118 HIS A CA 1
ATOM 839 C C . HIS A 1 118 ? -13.923 3.139 25.112 1.00 86.75 118 HIS A C 1
ATOM 841 O O . HIS A 1 118 ? -14.070 2.594 26.206 1.00 86.75 118 HIS A O 1
ATOM 847 N N . ASP A 1 119 ? -14.460 2.638 23.998 1.00 89.25 119 ASP A N 1
ATOM 848 C CA . ASP A 1 119 ? -15.284 1.423 23.930 1.00 89.25 119 ASP A CA 1
ATOM 849 C C . ASP A 1 119 ? -14.527 0.194 23.386 1.00 89.25 119 ASP A C 1
ATOM 851 O O . ASP A 1 119 ? -15.124 -0.867 23.224 1.00 89.25 119 ASP A O 1
ATOM 855 N N . LEU A 1 120 ? -13.231 0.328 23.069 1.00 92.38 120 LEU A N 1
ATOM 856 C CA . LEU A 1 120 ? -12.432 -0.766 22.512 1.00 92.38 120 LEU A CA 1
ATOM 857 C C . LEU A 1 120 ? -12.208 -1.887 23.533 1.00 92.38 120 LEU A C 1
ATOM 859 O O . LEU A 1 120 ? -11.744 -1.650 24.649 1.00 92.38 120 LEU A O 1
ATOM 863 N N . THR A 1 121 ? -12.497 -3.115 23.113 1.00 94.06 121 THR A N 1
ATOM 864 C CA . THR A 1 121 ? -12.134 -4.349 23.814 1.00 94.06 121 THR A CA 1
ATOM 865 C C . THR A 1 121 ? -10.767 -4.860 23.350 1.00 94.06 121 THR A C 1
ATOM 867 O O . THR A 1 121 ? -10.261 -4.454 22.303 1.00 94.06 121 THR A O 1
ATOM 870 N N . LEU A 1 122 ? -10.183 -5.823 24.073 1.00 92.75 122 LEU A N 1
ATOM 871 C CA . LEU A 1 122 ? -8.968 -6.515 23.619 1.00 92.75 122 LEU A CA 1
ATOM 872 C C . LEU A 1 122 ? -9.158 -7.171 22.238 1.00 92.75 122 LEU A C 1
ATOM 874 O O . LEU A 1 122 ? -8.260 -7.130 21.401 1.00 92.75 122 LEU A O 1
ATOM 878 N N . GLY A 1 123 ? -10.346 -7.729 21.976 1.00 92.38 123 GLY A N 1
ATOM 879 C CA . GLY A 1 123 ? -10.686 -8.307 20.675 1.00 92.38 123 GLY A CA 1
ATOM 880 C C . GLY A 1 123 ? -10.705 -7.270 19.550 1.00 92.38 123 GLY A C 1
ATOM 881 O O . GLY A 1 123 ? -10.226 -7.558 18.453 1.00 92.38 123 GLY A O 1
ATOM 882 N N . ASP A 1 124 ? -11.190 -6.055 19.828 1.00 93.50 124 ASP A N 1
ATOM 883 C CA . ASP A 1 124 ? -11.164 -4.954 18.860 1.00 93.50 124 ASP A CA 1
ATOM 884 C C . ASP A 1 124 ? -9.730 -4.519 18.552 1.00 93.50 124 ASP A C 1
ATOM 886 O O . ASP A 1 124 ? -9.375 -4.380 17.383 1.00 93.50 124 ASP A O 1
ATOM 890 N N . VAL A 1 125 ? -8.892 -4.361 19.584 1.00 93.56 125 VAL A N 1
ATOM 891 C CA . VAL A 1 125 ? -7.474 -3.997 19.426 1.00 93.56 125 VAL A CA 1
ATOM 892 C C . VAL A 1 125 ? -6.747 -5.033 18.570 1.00 93.56 125 VAL A C 1
ATOM 894 O O . VAL A 1 125 ? -6.154 -4.678 17.554 1.00 93.56 125 VAL A O 1
ATOM 897 N N . LEU A 1 126 ? -6.863 -6.321 18.907 1.00 92.69 126 LEU A N 1
ATOM 898 C CA . LEU A 1 126 ? -6.270 -7.406 18.119 1.00 92.69 126 LEU A CA 1
ATOM 899 C C . LEU A 1 126 ? -6.772 -7.397 16.669 1.00 92.69 126 LEU A C 1
ATOM 901 O O . LEU A 1 126 ? -5.993 -7.564 15.733 1.00 92.69 126 LEU A O 1
ATOM 905 N N . GLY A 1 127 ? -8.073 -7.185 16.470 1.00 92.69 127 GLY A N 1
ATOM 906 C CA . GLY A 1 127 ? -8.675 -7.124 15.143 1.00 92.69 127 GLY A CA 1
ATOM 907 C C . GLY A 1 127 ? -8.181 -5.945 14.301 1.00 92.69 127 GLY A C 1
ATOM 908 O O . GLY A 1 127 ? -8.063 -6.091 13.083 1.00 92.69 127 GLY A O 1
ATOM 909 N N . LEU A 1 128 ? -7.910 -4.794 14.916 1.00 93.50 128 LEU A N 1
ATOM 910 C CA . LEU A 1 128 ? -7.365 -3.614 14.242 1.00 93.50 128 LEU A CA 1
ATOM 911 C C . LEU A 1 128 ? -5.897 -3.821 13.878 1.00 93.50 128 LEU A C 1
ATOM 913 O O . LEU A 1 128 ? -5.546 -3.658 12.716 1.00 93.50 128 LEU A O 1
ATOM 917 N N . LEU A 1 129 ? -5.074 -4.268 14.827 1.00 91.69 129 LEU A N 1
ATOM 918 C CA . LEU A 1 129 ? -3.644 -4.498 14.608 1.00 91.69 129 LEU A CA 1
ATOM 919 C C . LEU A 1 129 ? -3.381 -5.563 13.532 1.00 91.69 129 LEU A C 1
ATOM 921 O O . LEU A 1 129 ? -2.486 -5.402 12.711 1.00 91.69 129 LEU A O 1
ATOM 925 N N . ARG A 1 130 ? -4.199 -6.624 13.465 1.00 91.19 130 ARG A N 1
ATOM 926 C CA . ARG A 1 130 ? -4.085 -7.638 12.399 1.00 91.19 130 ARG A CA 1
ATOM 927 C C . ARG A 1 130 ? -4.445 -7.093 11.021 1.00 91.19 130 ARG A C 1
ATOM 929 O O . ARG A 1 130 ? -3.876 -7.531 10.027 1.00 91.19 130 ARG A O 1
ATOM 936 N N . ARG A 1 131 ? -5.424 -6.187 10.937 1.00 91.88 131 ARG A N 1
ATOM 937 C CA . ARG A 1 131 ? -5.760 -5.513 9.673 1.00 91.88 131 ARG A CA 1
ATOM 938 C C . ARG A 1 131 ? -4.655 -4.558 9.276 1.00 91.88 131 ARG A C 1
ATOM 940 O O . ARG A 1 131 ? -4.298 -4.522 8.109 1.00 91.88 131 ARG A O 1
ATOM 947 N N . ASP A 1 132 ? -4.101 -3.845 10.241 1.00 90.50 132 ASP A N 1
ATOM 948 C CA . ASP A 1 132 ? -2.982 -2.952 10.007 1.00 90.50 132 ASP A CA 1
ATOM 949 C C . ASP A 1 132 ? -1.786 -3.693 9.415 1.00 90.50 132 ASP A C 1
ATOM 951 O O . ASP A 1 132 ? -1.372 -3.404 8.298 1.00 90.50 132 ASP A O 1
ATOM 955 N N . ALA A 1 133 ? -1.347 -4.754 10.092 1.00 86.75 133 ALA A N 1
ATOM 956 C CA . ALA A 1 133 ? -0.207 -5.565 9.680 1.00 86.75 133 ALA A CA 1
ATOM 957 C C . ALA A 1 133 ? -0.328 -6.129 8.251 1.00 86.75 133 ALA A C 1
ATOM 959 O O . ALA A 1 133 ? 0.677 -6.273 7.567 1.00 86.75 133 ALA A O 1
ATOM 960 N N . ALA A 1 134 ? -1.546 -6.436 7.789 1.00 86.31 134 ALA A N 1
ATOM 961 C CA . ALA A 1 134 ? -1.776 -6.999 6.457 1.00 86.31 134 ALA A CA 1
ATOM 962 C C . ALA A 1 134 ? -2.051 -5.959 5.356 1.00 86.31 134 ALA A C 1
ATOM 964 O O . ALA A 1 134 ? -2.042 -6.317 4.181 1.00 86.31 134 ALA A O 1
ATOM 965 N N . ASN A 1 135 ? -2.377 -4.708 5.700 1.00 90.12 135 ASN A N 1
ATOM 966 C CA . ASN A 1 135 ? -2.922 -3.747 4.727 1.00 90.12 135 ASN A CA 1
ATOM 967 C C . ASN A 1 135 ? -2.252 -2.369 4.766 1.00 90.12 135 ASN A C 1
ATOM 969 O O . ASN A 1 135 ? -2.523 -1.559 3.873 1.00 90.12 135 ASN A O 1
ATOM 973 N N . ALA A 1 136 ? -1.457 -2.075 5.797 1.00 89.81 136 ALA A N 1
ATOM 974 C CA . ALA A 1 136 ? -0.828 -0.780 5.982 1.00 89.81 136 ALA A CA 1
ATOM 975 C C . ALA A 1 136 ? 0.325 -0.574 5.003 1.00 89.81 136 ALA A C 1
ATOM 977 O O . ALA A 1 136 ? 1.152 -1.445 4.747 1.00 89.81 136 ALA A O 1
ATOM 978 N N . TYR A 1 137 ? 0.387 0.642 4.491 1.00 88.88 137 TYR A N 1
ATOM 979 C CA . TYR A 1 137 ? 1.433 1.124 3.618 1.00 88.88 137 TYR A CA 1
ATOM 980 C C . TYR A 1 137 ? 2.290 2.131 4.369 1.00 88.88 137 TYR A C 1
ATOM 982 O O . TYR A 1 137 ? 1.774 3.141 4.848 1.00 88.88 137 TYR A O 1
ATOM 990 N N . GLY A 1 138 ? 3.602 1.918 4.398 1.00 84.94 138 GLY A N 1
ATOM 991 C CA . GLY A 1 138 ? 4.529 2.924 4.903 1.00 84.94 138 GLY A CA 1
ATOM 992 C C . GLY A 1 138 ? 4.484 4.213 4.074 1.00 84.94 138 GLY A C 1
ATOM 993 O O . GLY A 1 138 ? 4.347 4.175 2.843 1.00 84.94 138 GLY A O 1
ATOM 9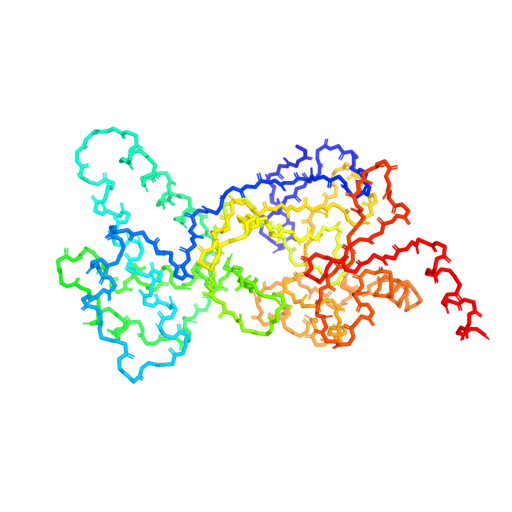94 N N . ILE A 1 139 ? 4.597 5.355 4.750 1.00 78.25 139 ILE A N 1
ATOM 995 C CA . ILE A 1 139 ? 4.780 6.681 4.157 1.00 78.25 139 ILE A CA 1
ATOM 996 C C . ILE A 1 139 ? 6.116 7.253 4.615 1.00 78.25 139 ILE A C 1
ATOM 998 O O . ILE A 1 139 ? 6.371 7.404 5.812 1.00 78.25 139 ILE A O 1
ATOM 1002 N N . SER A 1 140 ? 6.934 7.648 3.643 1.00 69.12 140 SER A N 1
ATOM 1003 C CA . SER A 1 140 ? 8.129 8.460 3.853 1.00 69.12 140 SER A CA 1
ATOM 1004 C C . SER A 1 140 ? 7.885 9.842 3.252 1.00 69.12 140 SER A C 1
ATOM 1006 O O . SER A 1 140 ? 7.560 9.949 2.072 1.00 69.12 140 SER A O 1
ATOM 1008 N N . LEU A 1 141 ? 7.996 10.898 4.064 1.00 56.88 141 LEU A N 1
ATOM 1009 C CA . LEU A 1 141 ? 7.754 12.281 3.616 1.00 56.88 141 LEU A CA 1
ATOM 1010 C C . LEU A 1 141 ? 8.926 12.858 2.810 1.00 56.88 141 LEU A C 1
ATOM 1012 O O . LEU A 1 141 ? 8.726 13.776 2.021 1.00 56.88 141 LEU A O 1
ATOM 1016 N N . ASP A 1 142 ? 10.125 12.294 2.972 1.00 53.69 142 ASP A N 1
ATOM 1017 C CA . ASP A 1 142 ? 11.361 12.825 2.381 1.00 53.69 142 ASP A CA 1
ATOM 1018 C C . ASP A 1 142 ? 11.966 11.872 1.336 1.00 53.69 142 ASP A C 1
ATOM 1020 O O . ASP A 1 142 ? 13.100 12.048 0.895 1.00 53.69 142 ASP A O 1
ATOM 1024 N N . GLY A 1 143 ? 11.231 10.820 0.964 1.00 48.62 143 GLY A N 1
ATOM 1025 C CA . GLY A 1 143 ? 11.718 9.799 0.043 1.00 48.62 143 GLY A CA 1
ATOM 1026 C C . GLY A 1 143 ? 12.916 8.982 0.552 1.00 48.62 143 GLY A C 1
ATOM 1027 O O . GLY A 1 143 ? 13.626 8.380 -0.251 1.00 48.62 143 GLY A O 1
ATOM 1028 N N . GLY A 1 144 ? 13.145 8.976 1.870 1.00 48.41 144 GLY A N 1
ATOM 1029 C CA . GLY A 1 144 ? 14.217 8.239 2.550 1.00 48.41 144 GLY A CA 1
ATOM 1030 C C . GLY A 1 144 ? 13.711 7.112 3.461 1.00 48.41 144 GLY A C 1
ATOM 1031 O O . GLY A 1 144 ? 12.521 6.801 3.481 1.00 48.41 144 GLY A O 1
ATOM 1032 N N . GLU A 1 145 ? 14.620 6.530 4.246 1.00 48.62 145 GLU A N 1
ATOM 1033 C CA . GLU A 1 145 ? 14.379 5.370 5.130 1.00 48.62 145 GLU A CA 1
ATOM 1034 C C . GLU A 1 145 ? 13.479 5.670 6.342 1.00 48.62 145 GLU A C 1
ATOM 1036 O O . GLU A 1 145 ? 12.919 4.760 6.949 1.00 48.62 145 GLU A O 1
ATOM 1041 N N . THR A 1 146 ? 13.317 6.943 6.717 1.00 53.06 146 THR A N 1
ATOM 1042 C CA . THR A 1 146 ? 12.520 7.317 7.890 1.00 53.06 146 THR A CA 1
ATOM 1043 C C . THR A 1 146 ? 11.029 7.285 7.567 1.00 53.06 146 THR A C 1
ATOM 1045 O O . THR A 1 146 ? 10.473 8.232 7.005 1.00 53.06 146 THR A O 1
ATOM 1048 N N . LEU A 1 147 ? 10.370 6.200 7.973 1.00 60.31 147 LEU A N 1
ATOM 1049 C CA . LEU A 1 147 ? 8.915 6.108 8.034 1.00 60.31 147 LEU A CA 1
ATOM 1050 C C . LEU A 1 147 ? 8.370 7.218 8.940 1.00 60.31 147 LEU A C 1
ATOM 1052 O O . LEU A 1 147 ? 8.771 7.370 10.092 1.00 60.31 147 LEU A O 1
ATOM 1056 N N . ARG A 1 148 ? 7.463 8.030 8.399 1.00 65.94 148 ARG A N 1
ATOM 1057 C CA . ARG A 1 148 ? 6.798 9.122 9.128 1.00 65.94 148 ARG A CA 1
ATOM 1058 C C . ARG A 1 148 ? 5.369 8.781 9.513 1.00 65.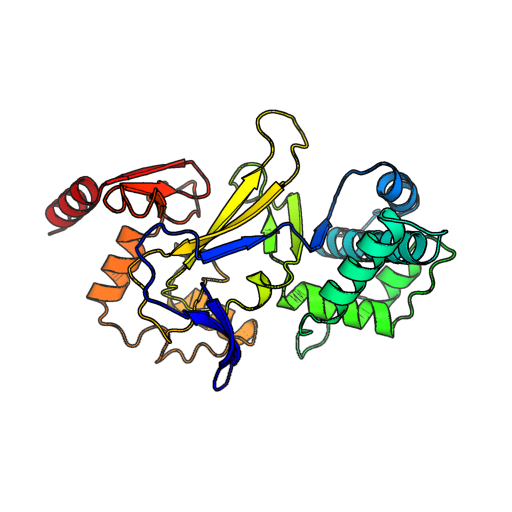94 148 ARG A C 1
ATOM 1060 O O . ARG A 1 148 ? 4.785 9.495 10.321 1.00 65.94 148 ARG A O 1
ATOM 1067 N N . GLY A 1 149 ? 4.827 7.713 8.943 1.00 77.44 149 GLY A N 1
ATOM 1068 C CA . GLY A 1 149 ? 3.512 7.196 9.257 1.00 77.44 149 GLY A CA 1
ATOM 1069 C C . GLY A 1 149 ? 3.124 6.054 8.339 1.00 77.44 149 GLY A C 1
ATOM 1070 O O . GLY A 1 149 ? 3.896 5.627 7.479 1.00 77.44 149 GLY A O 1
ATOM 1071 N N . SER A 1 150 ? 1.892 5.613 8.512 1.00 86.12 150 SER A N 1
ATOM 1072 C CA . SER A 1 150 ? 1.290 4.527 7.765 1.00 86.12 150 SER A CA 1
ATOM 1073 C C . SER A 1 150 ? -0.075 4.942 7.239 1.00 86.12 150 SER A C 1
ATOM 1075 O O . SER A 1 150 ? -0.763 5.789 7.823 1.00 86.12 150 SER A O 1
ATOM 1077 N N . VAL A 1 151 ? -0.463 4.353 6.110 1.00 89.25 151 VAL A N 1
ATOM 1078 C CA . VAL A 1 151 ? -1.766 4.581 5.487 1.00 89.25 151 VAL A CA 1
ATOM 1079 C C . VAL A 1 151 ? -2.494 3.286 5.213 1.00 89.25 151 VAL A C 1
ATOM 1081 O O . VAL A 1 151 ? -1.903 2.304 4.776 1.00 89.25 151 VAL A O 1
ATOM 1084 N N . LEU A 1 152 ? -3.805 3.313 5.426 1.00 91.38 152 LEU A N 1
ATOM 1085 C CA . LEU A 1 152 ? -4.709 2.245 5.026 1.00 91.38 152 LEU A CA 1
ATOM 1086 C C . LEU A 1 152 ? -5.572 2.722 3.871 1.00 91.38 152 LEU A C 1
ATOM 1088 O O . LEU A 1 152 ? -6.117 3.831 3.885 1.00 91.38 152 LEU A O 1
ATOM 1092 N N . LEU A 1 153 ? -5.712 1.849 2.885 1.00 92.62 153 LEU A N 1
ATOM 1093 C CA . LEU A 1 153 ? -6.423 2.096 1.646 1.00 92.62 153 LEU A CA 1
ATOM 1094 C C . LEU A 1 153 ? -7.612 1.136 1.551 1.00 92.62 153 LEU A C 1
ATOM 1096 O O . LEU A 1 153 ? -7.497 -0.031 1.909 1.00 92.62 153 LEU A O 1
ATOM 1100 N N . ALA A 1 154 ? -8.773 1.601 1.087 1.00 90.00 154 ALA A N 1
ATOM 1101 C CA . ALA A 1 154 ? -9.950 0.731 0.999 1.00 90.00 154 ALA A CA 1
ATOM 1102 C C . ALA A 1 154 ? -9.815 -0.252 -0.167 1.00 90.00 154 ALA A C 1
ATOM 1104 O O . ALA A 1 154 ? -10.099 -1.446 -0.038 1.00 90.00 154 ALA A O 1
ATOM 1105 N N . THR A 1 155 ? -9.411 0.282 -1.320 1.00 91.69 155 THR A N 1
ATOM 1106 C CA . THR A 1 155 ? -9.331 -0.464 -2.576 1.00 91.69 155 THR A CA 1
ATOM 1107 C C . THR A 1 155 ? -7.888 -0.839 -2.891 1.00 91.69 155 THR A C 1
ATOM 1109 O O . THR A 1 155 ? -7.648 -1.956 -3.335 1.00 91.69 155 THR A O 1
ATOM 1112 N N . GLY A 1 156 ? -6.923 0.041 -2.614 1.00 92.44 156 GLY A N 1
ATOM 1113 C CA . GLY A 1 156 ? -5.500 -0.183 -2.871 1.00 92.44 156 GLY A CA 1
ATOM 1114 C C . GLY A 1 156 ? -4.947 -1.395 -2.135 1.00 92.44 156 GLY A C 1
ATOM 1115 O O . GLY A 1 156 ? -4.256 -2.197 -2.752 1.00 92.44 156 GLY A O 1
ATOM 1116 N N . SER A 1 157 ? -5.374 -1.634 -0.889 1.00 91.31 157 SER A N 1
ATOM 1117 C CA . SER A 1 157 ? -4.999 -2.828 -0.112 1.00 91.31 157 SER A CA 1
ATOM 1118 C C . SER A 1 157 ? -5.550 -4.152 -0.685 1.00 91.31 157 SER A C 1
ATOM 1120 O O . SER A 1 157 ? -5.385 -5.202 -0.076 1.00 91.31 157 SER A O 1
ATOM 1122 N N . ARG A 1 158 ? -6.228 -4.131 -1.845 1.00 91.75 158 ARG A N 1
ATOM 1123 C CA . ARG A 1 158 ? -6.618 -5.322 -2.626 1.00 91.75 158 ARG A CA 1
ATOM 1124 C C . ARG A 1 158 ? -5.637 -5.655 -3.752 1.00 91.75 158 ARG A C 1
ATOM 1126 O O . ARG A 1 158 ? -5.867 -6.617 -4.475 1.00 91.75 158 ARG A O 1
ATOM 1133 N N . LEU A 1 159 ? -4.604 -4.844 -3.968 1.00 94.06 159 LEU A N 1
ATOM 1134 C CA . LEU A 1 159 ? -3.536 -5.155 -4.913 1.00 94.06 159 LEU A CA 1
ATOM 1135 C C . LEU A 1 159 ? -2.628 -6.207 -4.288 1.00 94.06 159 LEU A C 1
ATOM 1137 O O . LEU A 1 159 ? -1.917 -5.898 -3.333 1.00 94.06 159 LEU A O 1
ATOM 1141 N N . ASN A 1 160 ? -2.648 -7.416 -4.841 1.00 92.31 160 ASN A N 1
ATOM 1142 C CA . ASN A 1 160 ? -1.799 -8.503 -4.377 1.00 92.31 160 ASN A CA 1
ATOM 1143 C C . ASN A 1 160 ? -0.326 -8.269 -4.720 1.00 92.31 160 ASN A C 1
ATOM 1145 O O . ASN A 1 160 ? 0.020 -7.467 -5.596 1.00 92.31 160 ASN A O 1
ATOM 1149 N N . HIS A 1 161 ? 0.535 -8.991 -4.006 1.00 91.38 161 HIS A N 1
ATOM 1150 C CA . HIS A 1 161 ? 1.967 -8.962 -4.237 1.00 91.38 161 HIS A CA 1
ATOM 1151 C C . HIS A 1 161 ? 2.360 -9.709 -5.514 1.00 91.38 161 HIS A C 1
ATOM 1153 O O . HIS A 1 161 ? 1.933 -10.842 -5.736 1.00 91.38 161 HIS A O 1
ATOM 1159 N N . GLU A 1 162 ? 3.271 -9.115 -6.276 1.00 90.62 162 GLU A N 1
ATOM 1160 C CA . GLU A 1 162 ? 4.103 -9.815 -7.248 1.00 90.62 162 GLU A CA 1
ATOM 1161 C C . GLU A 1 162 ? 5.513 -9.215 -7.260 1.00 90.62 162 GLU A C 1
ATOM 1163 O O . GLU A 1 162 ? 5.684 -8.002 -7.115 1.00 90.62 162 GLU A O 1
ATOM 1168 N N . CYS A 1 163 ? 6.534 -10.062 -7.421 1.00 88.25 163 CYS A N 1
ATOM 1169 C CA . CYS A 1 163 ? 7.933 -9.627 -7.468 1.00 88.25 163 CYS A CA 1
ATOM 1170 C C . CYS A 1 163 ? 8.279 -8.844 -8.745 1.00 88.25 163 CYS A C 1
ATOM 1172 O O . CYS A 1 163 ? 9.209 -8.036 -8.730 1.00 88.25 163 CYS A O 1
ATOM 1174 N N . LEU A 1 164 ? 7.528 -9.075 -9.826 1.00 90.94 164 LEU A N 1
ATOM 1175 C CA . LEU A 1 164 ? 7.595 -8.358 -11.100 1.00 90.94 164 LEU A CA 1
ATOM 1176 C C . LEU A 1 164 ? 6.225 -7.710 -11.356 1.00 90.94 164 LEU A C 1
ATOM 1178 O O . LEU A 1 164 ? 5.459 -8.181 -12.193 1.00 90.94 164 LEU A O 1
ATOM 1182 N N . PRO A 1 165 ? 5.858 -6.693 -10.561 1.00 94.62 165 PRO A N 1
ATOM 1183 C CA . PRO A 1 165 ? 4.505 -6.160 -10.559 1.00 94.62 165 PRO A CA 1
ATOM 1184 C C . PRO A 1 165 ? 4.176 -5.433 -11.859 1.00 94.62 165 PRO A C 1
ATOM 1186 O O . PRO A 1 165 ? 5.057 -4.900 -12.533 1.00 94.62 165 PRO A O 1
ATOM 1189 N N . ASN A 1 166 ? 2.887 -5.302 -12.159 1.00 96.88 166 ASN A N 1
ATOM 1190 C CA . ASN A 1 166 ? 2.435 -4.503 -13.297 1.00 96.88 166 ASN A CA 1
ATOM 1191 C C . ASN A 1 166 ? 1.959 -3.094 -12.909 1.00 96.88 166 ASN A C 1
ATOM 1193 O O . ASN A 1 166 ? 1.777 -2.250 -13.793 1.00 96.88 166 ASN A O 1
ATOM 1197 N N . VAL A 1 167 ? 1.819 -2.789 -11.613 1.00 97.88 167 VAL A N 1
ATOM 1198 C CA . VAL A 1 167 ? 1.518 -1.441 -11.117 1.00 97.88 167 VAL A CA 1
ATOM 1199 C C . VAL A 1 167 ? 2.519 -0.963 -10.067 1.00 97.88 167 VAL A C 1
ATOM 1201 O O . VAL A 1 167 ? 3.074 -1.735 -9.289 1.00 97.88 167 VAL A O 1
ATOM 1204 N N . ALA A 1 168 ? 2.717 0.351 -10.014 1.00 96.62 168 ALA A N 1
ATOM 1205 C CA . ALA A 1 168 ? 3.511 1.017 -8.991 1.00 96.62 168 ALA A CA 1
ATOM 1206 C C . ALA A 1 168 ? 2.701 2.097 -8.280 1.00 96.62 168 ALA A C 1
ATOM 1208 O O . ALA A 1 168 ? 1.870 2.780 -8.886 1.00 96.62 168 ALA A O 1
ATOM 1209 N N . ARG A 1 169 ? 2.980 2.256 -6.987 1.00 94.50 169 ARG A N 1
ATOM 1210 C CA . ARG A 1 169 ? 2.373 3.251 -6.105 1.00 94.50 169 ARG A CA 1
ATOM 1211 C C . ARG A 1 169 ? 3.050 4.613 -6.250 1.00 94.50 169 ARG A C 1
ATOM 1213 O O . ARG A 1 169 ? 4.269 4.699 -6.377 1.00 94.50 169 ARG A O 1
ATOM 1220 N N . LEU A 1 170 ? 2.259 5.676 -6.212 1.00 92.06 170 LEU A N 1
ATOM 1221 C CA . LEU A 1 170 ? 2.694 7.064 -6.181 1.00 92.06 170 LEU A CA 1
ATOM 1222 C C . LEU A 1 170 ? 1.935 7.784 -5.071 1.00 92.06 170 LEU A C 1
ATOM 1224 O O . LEU A 1 170 ? 0.703 7.786 -5.053 1.00 92.06 170 LEU A O 1
ATOM 1228 N N . ASP A 1 171 ? 2.677 8.436 -4.189 1.00 88.69 171 ASP A N 1
ATOM 1229 C CA . ASP A 1 171 ? 2.118 9.228 -3.102 1.00 88.69 171 ASP A CA 1
ATOM 1230 C C . ASP A 1 171 ? 2.075 10.706 -3.511 1.00 88.69 171 ASP A C 1
ATOM 1232 O O . ASP A 1 171 ? 3.088 11.285 -3.909 1.00 88.69 171 ASP A O 1
ATOM 1236 N N . ALA A 1 172 ? 0.892 11.322 -3.454 1.00 83.12 172 ALA A N 1
ATOM 1237 C CA . ALA A 1 172 ? 0.714 12.737 -3.760 1.00 83.12 172 ALA A CA 1
ATOM 1238 C C . ALA A 1 172 ? 0.610 13.553 -2.466 1.00 83.12 172 ALA A C 1
ATOM 1240 O O . ALA A 1 172 ? -0.433 13.556 -1.806 1.00 83.12 172 ALA A O 1
ATOM 1241 N N . PHE A 1 173 ? 1.683 14.259 -2.116 1.00 76.50 173 PHE A N 1
ATOM 1242 C CA . PHE A 1 173 ? 1.753 15.133 -0.942 1.00 76.50 173 PHE A CA 1
ATOM 1243 C C . PHE A 1 173 ? 1.286 16.566 -1.259 1.00 76.50 173 PHE A C 1
ATOM 1245 O O . PHE A 1 173 ? 1.245 16.981 -2.417 1.00 76.50 173 PHE A O 1
ATOM 1252 N N . ASP A 1 174 ? 0.897 17.329 -0.234 1.00 68.56 174 ASP A N 1
ATOM 1253 C CA . ASP A 1 174 ? 0.726 18.783 -0.332 1.00 68.56 174 ASP A CA 1
ATOM 1254 C C . ASP A 1 174 ? 2.048 19.478 -0.712 1.00 68.56 174 ASP A C 1
ATOM 1256 O O . ASP A 1 174 ? 3.101 19.212 -0.133 1.00 68.56 174 ASP A O 1
ATOM 1260 N N . ASP A 1 175 ? 2.003 20.416 -1.659 1.00 56.78 175 ASP A N 1
ATOM 1261 C CA . ASP A 1 175 ? 3.191 21.169 -2.058 1.00 56.78 175 ASP A CA 1
ATOM 1262 C C . ASP A 1 175 ? 3.608 22.152 -0.937 1.00 56.78 175 ASP A C 1
ATOM 1264 O O . ASP A 1 175 ? 2.923 23.142 -0.677 1.00 56.78 175 ASP A O 1
ATOM 1268 N N . GLY A 1 176 ? 4.769 21.929 -0.305 1.00 50.44 176 GLY A N 1
ATOM 1269 C CA . GLY A 1 176 ? 5.598 23.015 0.246 1.00 50.44 176 GLY A CA 1
ATOM 1270 C C . GLY A 1 176 ? 5.445 23.439 1.717 1.00 50.44 176 GLY A C 1
ATOM 1271 O O . GLY A 1 176 ? 5.934 24.517 2.054 1.00 50.44 176 GLY A O 1
ATOM 1272 N N . ALA A 1 177 ? 4.855 22.642 2.616 1.00 39.44 177 ALA A N 1
ATOM 1273 C CA . ALA A 1 177 ? 4.875 22.935 4.060 1.00 39.44 177 ALA A CA 1
ATOM 1274 C C . ALA A 1 177 ? 5.480 21.781 4.887 1.00 39.44 177 ALA A C 1
ATOM 1276 O O . ALA A 1 177 ? 5.175 20.621 4.615 1.00 39.44 177 ALA A O 1
ATOM 1277 N N . PRO A 1 178 ? 6.286 22.053 5.934 1.00 38.62 178 PRO A N 1
ATOM 1278 C CA . PRO A 1 178 ? 6.592 21.052 6.956 1.00 38.62 178 PRO A CA 1
ATOM 1279 C C . PRO A 1 178 ? 5.278 20.535 7.564 1.00 38.62 178 PRO A C 1
ATOM 1281 O O . PRO A 1 178 ? 4.499 21.325 8.097 1.00 38.62 178 PRO A O 1
ATOM 1284 N N . GLY A 1 179 ? 5.007 19.232 7.441 1.00 47.22 179 GLY A N 1
ATOM 1285 C CA . GLY A 1 179 ? 3.713 18.635 7.807 1.00 47.22 179 GLY A CA 1
ATOM 1286 C C . GLY A 1 179 ? 2.667 18.601 6.681 1.00 47.22 179 GLY A C 1
ATOM 1287 O O . GLY A 1 179 ? 1.496 18.359 6.964 1.00 47.22 179 GLY A O 1
ATOM 1288 N N . ALA A 1 180 ? 3.068 18.843 5.427 1.00 53.75 180 ALA A N 1
ATOM 1289 C CA . ALA A 1 180 ? 2.261 18.610 4.230 1.00 53.75 180 ALA A CA 1
ATOM 1290 C C . ALA A 1 180 ? 1.625 17.208 4.254 1.00 53.75 180 ALA A C 1
ATOM 1292 O O . ALA A 1 180 ? 2.321 16.196 4.344 1.00 53.75 180 ALA A O 1
ATOM 1293 N N . GLY A 1 181 ? 0.292 17.157 4.204 1.00 64.62 181 GLY A N 1
ATOM 1294 C CA . GLY A 1 181 ? -0.461 15.912 4.279 1.00 64.62 181 GLY A CA 1
ATOM 1295 C C . GLY A 1 181 ? -0.412 15.132 2.968 1.00 64.62 181 GLY A C 1
ATOM 1296 O O . GLY A 1 181 ? -0.269 15.694 1.882 1.00 64.62 181 GLY A O 1
ATOM 1297 N N . LEU A 1 182 ? -0.568 13.813 3.058 1.00 75.62 182 LEU A N 1
ATOM 1298 C CA . LEU A 1 182 ? -0.838 12.977 1.894 1.00 75.62 182 LEU A CA 1
ATOM 1299 C C . LEU A 1 182 ? -2.271 13.241 1.400 1.00 75.62 182 LEU A C 1
ATOM 1301 O O . LEU A 1 182 ? -3.229 12.999 2.133 1.00 75.62 182 LEU A O 1
ATOM 1305 N N . LYS A 1 183 ? -2.434 13.707 0.157 1.00 80.12 183 LYS A N 1
ATOM 1306 C CA . LYS A 1 183 ? -3.753 13.981 -0.447 1.00 80.12 183 LYS A CA 1
ATOM 1307 C C . LYS A 1 183 ? -4.438 12.723 -0.950 1.00 80.12 183 LYS A C 1
ATOM 1309 O O . LYS A 1 183 ? -5.629 12.511 -0.726 1.00 80.12 183 LYS A O 1
ATOM 1314 N N . HIS A 1 184 ? -3.703 11.947 -1.731 1.00 86.88 184 HIS A N 1
ATOM 1315 C CA . HIS A 1 184 ? -4.183 10.727 -2.357 1.00 86.88 184 HIS A CA 1
ATOM 1316 C C . HIS A 1 184 ? -3.003 9.824 -2.697 1.00 86.88 184 HIS A C 1
ATOM 1318 O O . HIS A 1 184 ? -1.885 10.290 -2.921 1.00 86.88 184 HIS A O 1
ATOM 1324 N N . VAL A 1 185 ? -3.287 8.529 -2.749 1.00 92.50 185 VAL A N 1
ATOM 1325 C CA . VAL A 1 185 ? -2.387 7.510 -3.276 1.00 92.50 185 VAL A CA 1
ATOM 1326 C C . VAL A 1 185 ? -2.903 7.122 -4.651 1.00 92.50 185 VAL A C 1
ATOM 1328 O O . VAL A 1 185 ? -4.094 6.853 -4.827 1.00 92.50 185 VAL A O 1
ATOM 1331 N N . ALA A 1 186 ? -2.016 7.125 -5.637 1.00 94.62 186 ALA A N 1
ATOM 1332 C CA . ALA A 1 186 ? -2.308 6.688 -6.990 1.00 94.62 186 ALA A CA 1
ATOM 1333 C C . ALA A 1 186 ? -1.493 5.444 -7.333 1.00 94.62 186 ALA A C 1
ATOM 1335 O O . ALA A 1 186 ? -0.352 5.293 -6.910 1.00 94.62 186 ALA A O 1
ATOM 1336 N N . PHE A 1 187 ? -2.058 4.583 -8.165 1.00 97.06 187 PHE A N 1
ATOM 1337 C CA . PHE A 1 187 ? -1.375 3.439 -8.744 1.00 97.06 187 PHE A CA 1
ATOM 1338 C C . PHE A 1 187 ? -1.333 3.621 -10.253 1.00 97.06 187 PHE A C 1
ATOM 1340 O O . PHE A 1 187 ? -2.351 3.943 -10.876 1.00 97.06 187 PHE A O 1
ATOM 1347 N N . LYS A 1 188 ? -0.155 3.443 -10.844 1.00 97.75 188 LYS A N 1
ATOM 1348 C CA . LYS A 1 188 ? 0.052 3.551 -12.289 1.00 97.75 188 LYS A CA 1
ATOM 1349 C C . LYS A 1 188 ? 0.572 2.251 -12.866 1.00 97.75 188 LYS A C 1
ATOM 1351 O O . LYS A 1 188 ? 1.402 1.597 -12.243 1.00 97.75 188 LYS A O 1
ATOM 1356 N N . ALA A 1 189 ? 0.130 1.936 -14.077 1.00 98.38 189 ALA A N 1
ATOM 1357 C CA . ALA A 1 189 ? 0.643 0.801 -14.829 1.00 98.38 189 ALA A CA 1
ATOM 1358 C C . ALA A 1 189 ? 2.118 1.016 -15.216 1.00 98.38 189 ALA A C 1
ATOM 1360 O O . ALA A 1 189 ? 2.484 2.081 -15.720 1.00 98.38 189 ALA A O 1
ATOM 1361 N N . LEU A 1 190 ? 2.960 0.008 -14.999 1.00 97.94 190 LEU A N 1
ATOM 1362 C CA . LEU A 1 190 ? 4.380 0.010 -15.371 1.00 97.94 190 LEU A CA 1
ATOM 1363 C C . LEU A 1 190 ? 4.588 -0.321 -16.855 1.00 97.94 190 LEU A C 1
ATOM 1365 O O . LEU A 1 190 ? 5.472 0.233 -17.512 1.00 97.94 190 LEU A O 1
ATOM 1369 N N . HIS A 1 191 ? 3.737 -1.183 -17.400 1.00 96.31 191 HIS A N 1
ATOM 1370 C CA . HIS A 1 191 ? 3.681 -1.567 -18.809 1.00 96.31 191 HIS A CA 1
ATOM 1371 C C . HIS A 1 191 ? 2.220 -1.749 -19.242 1.00 96.31 191 HIS A C 1
ATOM 1373 O O . HIS A 1 191 ? 1.301 -1.405 -18.502 1.00 96.31 191 HIS A O 1
ATOM 1379 N N . ALA A 1 192 ? 1.991 -2.219 -20.469 1.00 97.75 192 ALA A N 1
ATOM 1380 C CA . ALA A 1 192 ? 0.643 -2.525 -20.926 1.00 97.75 192 ALA A CA 1
ATOM 1381 C C . ALA A 1 192 ? 0.063 -3.682 -20.098 1.00 97.75 192 ALA A C 1
ATOM 1383 O O . ALA A 1 192 ? 0.790 -4.629 -19.796 1.00 97.75 192 ALA A O 1
ATOM 1384 N N . ILE A 1 193 ? -1.222 -3.591 -19.750 1.00 98.19 193 ILE A N 1
ATOM 1385 C CA . ILE A 1 193 ? -1.951 -4.614 -18.987 1.00 98.19 193 ILE A CA 1
ATOM 1386 C C . ILE A 1 193 ? -3.231 -4.958 -19.759 1.00 98.19 193 ILE A C 1
ATOM 1388 O O . ILE A 1 193 ? -4.116 -4.102 -19.863 1.00 98.19 193 ILE A O 1
ATOM 1392 N N . PRO A 1 194 ? -3.332 -6.155 -20.352 1.00 98.00 194 PRO A N 1
ATOM 1393 C CA . PRO A 1 194 ? -4.547 -6.649 -20.991 1.00 98.00 194 PRO A CA 1
ATOM 1394 C C . PRO A 1 194 ? -5.776 -6.694 -20.075 1.00 98.00 194 PRO A C 1
ATOM 1396 O O . PRO A 1 194 ? -5.691 -6.907 -18.864 1.00 98.00 194 PRO A O 1
ATOM 1399 N N . ALA A 1 195 ? -6.960 -6.559 -20.674 1.00 98.12 195 ALA A N 1
ATOM 1400 C CA . ALA A 1 195 ? -8.218 -6.807 -19.979 1.00 98.12 195 ALA A CA 1
ATOM 1401 C C . ALA A 1 195 ? -8.261 -8.229 -19.385 1.00 98.12 195 ALA A C 1
ATOM 1403 O O . ALA A 1 195 ? -7.997 -9.213 -20.073 1.00 98.12 195 ALA A O 1
ATOM 1404 N N . GLY A 1 196 ? -8.679 -8.343 -18.125 1.00 96.94 196 GLY A N 1
ATOM 1405 C CA . GLY A 1 196 ? -8.782 -9.613 -17.409 1.00 96.94 196 GLY A CA 1
ATOM 1406 C C . GLY A 1 196 ? -7.540 -10.004 -16.608 1.00 96.94 196 GLY A C 1
ATOM 1407 O O . GLY A 1 196 ? -7.647 -10.934 -15.812 1.00 96.94 196 GLY A O 1
ATOM 1408 N N . GLU A 1 197 ? -6.416 -9.297 -16.753 1.00 95.81 197 GLU A N 1
ATOM 1409 C CA . GLU A 1 197 ? -5.238 -9.517 -15.909 1.00 95.81 197 GLU A CA 1
ATOM 1410 C C . GLU A 1 197 ? -5.408 -8.917 -14.509 1.00 95.81 197 GLU A C 1
ATOM 1412 O O . GLU A 1 197 ? -6.061 -7.883 -14.318 1.00 95.81 197 GLU A O 1
ATOM 1417 N N . GLU A 1 198 ? -4.826 -9.591 -13.517 1.00 96.31 198 GLU A N 1
ATOM 1418 C CA . GLU A 1 198 ? -4.731 -9.088 -12.148 1.00 96.31 198 GLU A CA 1
ATOM 1419 C C . GLU A 1 198 ? -3.766 -7.898 -12.097 1.00 96.31 198 GLU A C 1
ATOM 1421 O O . GLU A 1 198 ? -2.703 -7.920 -12.706 1.00 96.31 198 GLU A O 1
ATOM 1426 N N . LEU A 1 199 ? -4.135 -6.854 -11.362 1.00 97.31 199 LEU A N 1
ATOM 1427 C CA . LEU A 1 199 ? -3.261 -5.741 -11.027 1.00 97.31 199 LEU A CA 1
ATOM 1428 C C . LEU A 1 199 ? -2.464 -6.101 -9.772 1.00 97.31 199 LEU A C 1
ATOM 1430 O O . LEU A 1 199 ? -3.051 -6.340 -8.713 1.00 97.31 199 LEU A O 1
ATOM 1434 N N . THR A 1 200 ? -1.140 -6.094 -9.885 1.00 95.62 200 THR A N 1
ATOM 1435 C CA . THR A 1 200 ? -0.215 -6.508 -8.827 1.00 95.62 200 THR A CA 1
ATOM 1436 C C . THR A 1 200 ? 0.819 -5.427 -8.547 1.00 95.62 200 THR A C 1
ATOM 1438 O O . THR A 1 200 ? 1.297 -4.738 -9.449 1.00 95.62 200 THR A O 1
ATOM 1441 N N . GLN A 1 201 ? 1.158 -5.261 -7.272 1.00 94.44 201 GLN A N 1
ATOM 1442 C CA . GLN A 1 201 ? 2.192 -4.338 -6.799 1.00 94.44 201 GLN A CA 1
ATOM 1443 C C . GLN A 1 201 ? 3.300 -5.124 -6.091 1.00 94.44 201 GLN A C 1
ATOM 1445 O O . GLN A 1 201 ? 3.075 -6.230 -5.607 1.00 94.44 201 GLN A O 1
ATOM 1450 N N . SER A 1 202 ? 4.486 -4.540 -5.943 1.00 92.00 202 SER A N 1
ATOM 1451 C CA . SER A 1 202 ? 5.462 -5.100 -5.006 1.00 92.00 202 SER A CA 1
ATOM 1452 C C . SER A 1 202 ? 5.179 -4.578 -3.596 1.00 92.00 202 SER A C 1
ATOM 1454 O O . SER A 1 202 ? 4.964 -3.381 -3.415 1.00 92.00 202 SER A O 1
ATOM 1456 N N . TYR A 1 203 ? 5.181 -5.463 -2.595 1.00 90.00 203 TYR A N 1
ATOM 1457 C CA . TYR A 1 203 ? 5.086 -5.081 -1.178 1.00 90.00 203 TYR A CA 1
ATOM 1458 C C . TYR A 1 203 ? 6.448 -4.637 -0.638 1.00 90.00 203 TYR A C 1
ATOM 1460 O O . TYR A 1 203 ? 6.529 -3.953 0.377 1.00 90.00 203 TYR A O 1
ATOM 1468 N N . PHE A 1 204 ? 7.511 -4.992 -1.358 1.00 87.94 204 PHE A N 1
ATOM 1469 C CA . PHE A 1 204 ? 8.896 -4.730 -1.002 1.00 87.94 204 PHE A CA 1
ATOM 1470 C C . PHE A 1 204 ? 9.563 -3.853 -2.067 1.00 87.94 204 PHE A C 1
ATOM 1472 O O . PHE A 1 204 ? 9.132 -3.847 -3.227 1.00 87.94 204 PHE A O 1
ATOM 1479 N N . PRO A 1 205 ? 10.634 -3.128 -1.732 1.00 88.31 205 PRO A N 1
ATOM 1480 C CA . PRO A 1 205 ? 11.392 -2.378 -2.724 1.00 88.31 205 PRO A CA 1
ATOM 1481 C C . PRO A 1 205 ? 11.916 -3.260 -3.874 1.00 88.31 205 PRO A C 1
ATOM 1483 O O . PRO A 1 205 ? 12.474 -4.336 -3.661 1.00 88.31 205 PRO A O 1
ATOM 1486 N N . LEU A 1 206 ? 11.778 -2.784 -5.118 1.00 90.56 206 LEU A N 1
ATOM 1487 C CA . LEU A 1 206 ? 12.231 -3.524 -6.310 1.00 90.56 206 LEU A CA 1
ATOM 1488 C C . LEU A 1 206 ? 13.759 -3.647 -6.422 1.00 90.56 206 LEU A C 1
ATOM 1490 O O . LEU A 1 206 ? 14.248 -4.477 -7.181 1.00 90.56 206 LEU A O 1
ATOM 1494 N N . HIS A 1 207 ? 14.520 -2.840 -5.684 1.00 86.06 207 HIS A N 1
ATOM 1495 C CA . HIS A 1 207 ? 15.981 -2.928 -5.675 1.00 86.06 207 HIS A CA 1
ATOM 1496 C C . HIS A 1 207 ? 16.516 -4.036 -4.751 1.00 86.06 207 HIS A C 1
ATOM 1498 O O . HIS A 1 207 ? 17.705 -4.320 -4.807 1.00 86.06 207 HIS A O 1
ATOM 1504 N N . TRP A 1 208 ? 15.669 -4.645 -3.907 1.00 88.38 208 TRP A N 1
ATOM 1505 C CA . TRP A 1 208 ? 16.062 -5.812 -3.106 1.00 88.38 208 TRP A CA 1
ATOM 1506 C C . TRP A 1 208 ? 16.378 -7.013 -4.001 1.00 88.38 208 TRP A C 1
ATOM 1508 O O . TRP A 1 208 ? 15.976 -7.056 -5.170 1.00 88.38 208 TRP A O 1
ATOM 1518 N N . ASP A 1 209 ? 17.057 -8.010 -3.450 1.00 87.38 209 ASP A N 1
ATOM 1519 C CA . ASP A 1 209 ? 17.280 -9.256 -4.171 1.00 87.38 209 ASP A CA 1
ATOM 1520 C C . ASP A 1 209 ? 15.948 -9.984 -4.402 1.00 87.38 209 ASP A C 1
ATOM 1522 O O . ASP A 1 209 ? 15.020 -9.930 -3.587 1.00 87.38 209 ASP A O 1
ATOM 1526 N N . LEU A 1 210 ? 15.816 -10.642 -5.560 1.00 85.25 210 LEU A N 1
ATOM 1527 C CA . LEU A 1 210 ? 14.577 -11.338 -5.917 1.00 85.25 210 LEU A CA 1
ATOM 1528 C C . LEU A 1 210 ? 14.255 -12.453 -4.914 1.00 85.25 210 LEU A C 1
ATOM 1530 O O . LEU A 1 210 ? 13.103 -12.577 -4.510 1.00 85.25 210 LEU A O 1
ATOM 1534 N N . GLU A 1 211 ? 15.267 -13.222 -4.512 1.00 83.94 211 GLU A N 1
ATOM 1535 C CA . GLU A 1 211 ? 15.135 -14.298 -3.525 1.00 83.94 211 GLU A CA 1
ATOM 1536 C C . GLU A 1 211 ? 14.632 -13.752 -2.182 1.00 83.94 211 GLU A C 1
ATOM 1538 O O . GLU A 1 211 ? 13.640 -14.246 -1.654 1.00 83.94 211 GLU A O 1
ATOM 1543 N N . GLU A 1 212 ? 15.208 -12.647 -1.698 1.00 87.88 212 GLU A N 1
ATOM 1544 C CA . GLU A 1 212 ? 14.754 -11.999 -0.464 1.00 87.88 212 GLU A CA 1
ATOM 1545 C C . GLU A 1 212 ? 13.287 -11.553 -0.566 1.00 87.88 212 GLU A C 1
ATOM 1547 O O . GLU A 1 212 ? 12.490 -11.805 0.339 1.00 87.88 212 GLU A O 1
ATOM 1552 N N . ARG A 1 213 ? 12.872 -10.941 -1.685 1.00 88.44 213 ARG A N 1
ATOM 1553 C CA . ARG A 1 213 ? 11.456 -10.579 -1.879 1.00 88.44 213 ARG A CA 1
ATOM 1554 C C . ARG A 1 213 ? 10.532 -11.793 -1.869 1.00 88.44 213 ARG A C 1
ATOM 1556 O O . ARG A 1 213 ? 9.429 -11.698 -1.334 1.00 88.44 213 ARG A O 1
ATOM 1563 N N . GLN A 1 214 ? 10.955 -12.907 -2.463 1.00 84.88 214 GLN A N 1
ATOM 1564 C CA . GLN A 1 214 ? 10.175 -14.143 -2.492 1.00 84.88 214 GLN A CA 1
ATOM 1565 C C . GLN A 1 214 ? 10.013 -14.727 -1.084 1.00 84.88 214 GLN A C 1
ATOM 1567 O O . GLN A 1 214 ? 8.898 -15.082 -0.704 1.00 84.88 214 GLN A O 1
ATOM 1572 N N . GLU A 1 215 ? 11.082 -14.763 -0.288 1.00 84.94 215 GLU A N 1
ATOM 1573 C CA . GLU A 1 215 ? 11.032 -15.209 1.109 1.00 84.94 215 GLU A CA 1
ATOM 1574 C C . GLU A 1 215 ? 10.082 -14.338 1.941 1.00 84.94 215 GLU A C 1
ATOM 1576 O O . GLU A 1 215 ? 9.157 -14.847 2.579 1.00 84.94 215 GLU A O 1
ATOM 1581 N N . ARG A 1 216 ? 10.232 -13.010 1.859 1.00 84.94 216 ARG A N 1
ATOM 1582 C CA . ARG A 1 216 ? 9.371 -12.060 2.579 1.00 84.94 216 ARG A CA 1
ATOM 1583 C C . ARG A 1 216 ? 7.910 -12.137 2.154 1.00 84.94 216 ARG A C 1
ATOM 1585 O O . ARG A 1 216 ? 7.020 -11.949 2.981 1.00 84.94 216 ARG A O 1
ATOM 1592 N N . ALA A 1 217 ? 7.638 -12.405 0.879 1.00 83.00 217 ALA A N 1
ATOM 1593 C CA . ALA A 1 217 ? 6.276 -12.576 0.390 1.00 83.00 217 ALA A CA 1
ATOM 1594 C C . ALA A 1 217 ? 5.589 -13.773 1.060 1.00 83.00 217 ALA A C 1
ATOM 1596 O O . ALA A 1 217 ? 4.446 -13.651 1.500 1.00 83.00 217 ALA A O 1
ATOM 1597 N N . VAL A 1 218 ? 6.304 -14.894 1.194 1.00 80.94 218 VAL A N 1
ATOM 1598 C CA . VAL A 1 218 ? 5.804 -16.086 1.891 1.00 80.94 218 VAL A CA 1
ATOM 1599 C C . VAL A 1 218 ? 5.546 -15.781 3.369 1.00 80.94 218 VAL A C 1
ATOM 1601 O O . VAL A 1 218 ? 4.481 -16.129 3.877 1.00 80.94 218 VAL A O 1
ATOM 1604 N N . GLU A 1 219 ? 6.466 -15.083 4.045 1.00 78.50 219 GLU A N 1
ATOM 1605 C CA . GLU A 1 219 ? 6.285 -14.637 5.439 1.00 78.50 219 GLU A CA 1
ATOM 1606 C C . GLU A 1 219 ? 5.056 -13.731 5.605 1.00 78.50 219 GLU A C 1
ATOM 1608 O O . GLU A 1 219 ? 4.292 -13.873 6.558 1.00 78.50 219 GLU A O 1
ATOM 1613 N N . ALA A 1 220 ? 4.813 -12.835 4.645 1.00 74.25 220 ALA A N 1
ATOM 1614 C CA . ALA A 1 220 ? 3.650 -11.951 4.630 1.00 74.25 220 ALA A CA 1
ATOM 1615 C C . ALA A 1 220 ? 2.331 -12.673 4.280 1.00 74.25 220 ALA A C 1
ATOM 1617 O O . ALA A 1 220 ? 1.280 -12.034 4.181 1.00 74.25 220 ALA A O 1
ATOM 1618 N N . GLY A 1 221 ? 2.365 -13.993 4.061 1.00 74.31 221 GLY A N 1
ATOM 1619 C CA . GLY A 1 221 ? 1.211 -14.782 3.637 1.00 74.31 221 GLY A CA 1
ATOM 1620 C C . GLY A 1 221 ? 0.744 -14.462 2.217 1.00 74.31 221 GLY A C 1
ATOM 1621 O O . GLY A 1 221 ? -0.364 -14.847 1.839 1.00 74.31 221 GLY A O 1
ATOM 1622 N N . ALA A 1 222 ? 1.560 -13.757 1.427 1.00 72.94 222 ALA A N 1
ATOM 1623 C CA . ALA A 1 222 ? 1.319 -13.620 0.006 1.00 72.94 222 ALA A CA 1
ATOM 1624 C C . ALA A 1 222 ? 1.647 -14.956 -0.666 1.00 72.94 222 ALA A C 1
ATOM 1626 O O . ALA A 1 222 ? 2.716 -15.530 -0.462 1.00 72.94 222 ALA A O 1
ATOM 1627 N N . GLU A 1 223 ? 0.736 -15.450 -1.502 1.00 60.34 223 GLU A N 1
ATOM 1628 C CA . GLU A 1 223 ? 0.940 -16.681 -2.268 1.00 60.34 223 GLU A CA 1
ATOM 1629 C C . GLU A 1 223 ? 1.875 -16.460 -3.469 1.00 60.34 223 GLU A C 1
ATOM 1631 O O . GLU A 1 223 ? 1.562 -16.786 -4.618 1.00 60.34 223 GLU A O 1
ATOM 1636 N N . ALA A 1 224 ? 3.037 -15.868 -3.210 1.00 54.94 224 ALA A N 1
ATOM 1637 C CA . ALA A 1 224 ? 4.168 -15.924 -4.108 1.00 54.94 224 ALA A CA 1
ATOM 1638 C C . ALA A 1 224 ? 4.616 -17.385 -4.173 1.00 54.94 224 ALA A C 1
ATOM 1640 O O . ALA A 1 224 ? 5.380 -17.852 -3.332 1.00 54.94 224 ALA A O 1
ATOM 1641 N N . ARG A 1 225 ? 4.125 -18.147 -5.153 1.00 55.19 225 ARG A N 1
ATOM 1642 C CA . ARG A 1 225 ? 4.826 -19.376 -5.513 1.00 55.19 225 ARG A CA 1
ATOM 1643 C C . ARG A 1 225 ? 6.147 -18.936 -6.143 1.00 55.19 225 ARG A C 1
ATOM 1645 O O . ARG A 1 225 ? 6.101 -18.173 -7.107 1.00 55.19 225 ARG A O 1
ATOM 1652 N N . PRO A 1 226 ? 7.312 -19.364 -5.633 1.00 48.72 226 PRO A N 1
ATOM 1653 C CA . PRO A 1 226 ? 8.607 -18.945 -6.178 1.00 48.72 226 PRO A CA 1
ATOM 1654 C C . PRO A 1 226 ? 8.723 -19.191 -7.692 1.00 48.72 226 PRO A C 1
ATOM 1656 O O . PRO A 1 226 ? 9.312 -18.396 -8.416 1.00 48.72 226 PRO A O 1
ATOM 1659 N N . GLU A 1 227 ? 8.065 -20.249 -8.175 1.00 52.19 227 GLU A N 1
ATOM 1660 C CA . GLU A 1 227 ? 7.932 -20.609 -9.592 1.00 52.19 227 GLU A CA 1
ATOM 1661 C C . GLU A 1 227 ? 7.055 -19.649 -10.425 1.00 52.19 227 GLU A C 1
ATOM 1663 O O . GLU A 1 227 ? 7.285 -19.510 -11.623 1.00 52.19 227 GLU A O 1
ATOM 1668 N N . ASP A 1 228 ? 6.118 -18.927 -9.801 1.00 56.84 228 ASP A N 1
ATOM 1669 C CA . ASP A 1 228 ? 5.267 -17.912 -10.444 1.00 56.84 228 ASP A CA 1
ATOM 1670 C C . ASP A 1 228 ? 5.856 -16.494 -10.302 1.00 56.84 228 ASP A C 1
ATOM 1672 O O . ASP A 1 228 ? 5.649 -15.647 -11.164 1.00 56.84 228 ASP A O 1
ATOM 1676 N N . CYS A 1 229 ? 6.647 -16.226 -9.255 1.00 54.41 229 CYS A N 1
ATOM 1677 C CA . CYS A 1 229 ? 7.359 -14.951 -9.054 1.00 54.41 229 CYS A CA 1
ATOM 1678 C C . CYS A 1 229 ? 8.660 -14.819 -9.864 1.00 54.41 229 CYS A C 1
ATOM 1680 O O . CYS A 1 229 ? 9.382 -13.832 -9.715 1.00 54.41 229 CYS A O 1
ATOM 1682 N N . GLY A 1 230 ? 8.960 -15.811 -10.699 1.00 49.94 230 GLY A N 1
ATOM 1683 C CA . GLY A 1 230 ? 10.197 -15.916 -11.466 1.00 49.94 230 GLY A CA 1
ATOM 1684 C C . GLY A 1 230 ? 10.114 -16.908 -12.625 1.00 49.94 230 GLY A C 1
ATOM 1685 O O . GLY A 1 230 ? 11.146 -17.313 -13.139 1.00 49.94 230 GLY A O 1
ATOM 1686 N N . GLY A 1 231 ? 8.912 -17.280 -13.084 1.00 53.28 231 GLY A N 1
ATOM 1687 C CA . GLY A 1 231 ? 8.734 -18.101 -14.293 1.00 53.28 231 GLY A CA 1
ATOM 1688 C C . GLY A 1 231 ? 9.183 -17.404 -15.58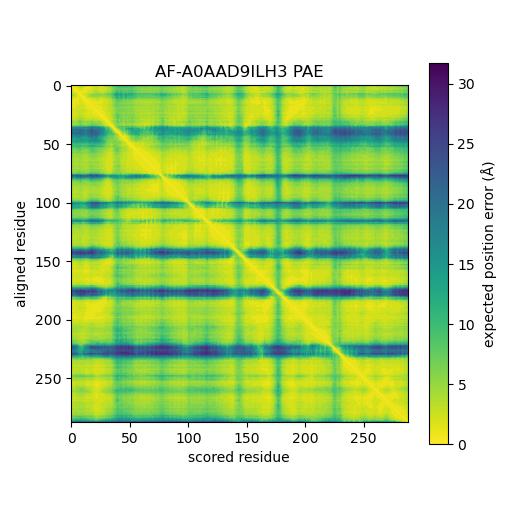8 1.00 53.28 231 GLY A C 1
ATOM 1689 O O . GLY A 1 231 ? 9.064 -17.964 -16.679 1.00 53.28 231 GLY A O 1
ATOM 1690 N N . ALA A 1 232 ? 9.673 -16.170 -15.470 1.00 63.22 232 ALA A N 1
ATOM 1691 C CA . ALA A 1 232 ? 10.294 -15.421 -16.537 1.00 63.22 232 ALA A CA 1
ATOM 1692 C C . ALA A 1 232 ? 11.787 -15.756 -16.645 1.00 63.22 232 ALA A C 1
ATOM 1694 O O . ALA A 1 232 ? 12.473 -15.970 -15.652 1.00 63.22 232 ALA A O 1
ATOM 1695 N N . ASP A 1 233 ? 12.281 -15.760 -17.879 1.00 79.62 233 ASP A N 1
ATOM 1696 C CA . ASP A 1 233 ? 13.702 -15.890 -18.198 1.00 79.62 233 ASP A CA 1
ATOM 1697 C C . ASP A 1 233 ? 14.569 -14.926 -17.360 1.00 79.62 233 ASP A C 1
ATOM 1699 O O . ASP A 1 233 ? 14.182 -13.775 -17.147 1.00 79.62 233 ASP A O 1
ATOM 1703 N N . GLU A 1 234 ? 15.752 -15.363 -16.909 1.00 82.06 234 GLU A N 1
ATOM 1704 C CA . GLU A 1 234 ? 16.666 -14.530 -16.103 1.00 82.06 234 GLU A CA 1
ATOM 1705 C C . GLU A 1 234 ? 16.975 -13.188 -16.789 1.00 82.06 234 GLU A C 1
ATOM 1707 O O . GLU A 1 234 ? 17.057 -12.148 -16.130 1.00 82.06 234 GLU A O 1
ATOM 1712 N N . GLY A 1 235 ? 17.070 -13.182 -18.124 1.00 83.94 235 GLY A N 1
ATOM 1713 C CA . GLY A 1 235 ? 17.246 -11.966 -18.912 1.00 83.94 235 GLY A CA 1
ATOM 1714 C C . GLY A 1 235 ? 16.042 -11.025 -18.836 1.00 83.94 235 GLY A C 1
ATOM 1715 O O . GLY A 1 235 ? 16.218 -9.808 -18.766 1.00 83.94 235 GLY A O 1
ATOM 1716 N N . TYR A 1 236 ? 14.819 -11.561 -18.786 1.00 85.81 236 TYR A N 1
ATOM 1717 C CA . TYR A 1 236 ? 13.613 -10.760 -18.567 1.00 85.81 236 TYR A CA 1
ATOM 1718 C C . TYR A 1 236 ? 13.590 -10.147 -17.166 1.00 85.81 236 TYR A C 1
ATOM 1720 O O . TYR A 1 236 ? 13.311 -8.957 -17.036 1.00 85.81 236 TYR A O 1
ATOM 1728 N N . VAL A 1 237 ? 13.915 -10.929 -16.131 1.00 87.19 237 VAL A N 1
ATOM 1729 C CA . VAL A 1 237 ? 13.992 -10.434 -14.746 1.00 87.19 237 VAL A CA 1
ATOM 1730 C C . VAL A 1 237 ? 15.002 -9.292 -14.652 1.00 87.19 237 VAL A C 1
ATOM 1732 O O . VAL A 1 237 ? 14.670 -8.211 -14.163 1.00 87.19 237 VAL A O 1
ATOM 1735 N N . GLY A 1 238 ? 16.211 -9.498 -15.183 1.00 88.12 238 GLY A N 1
ATOM 1736 C CA . GLY A 1 238 ? 17.254 -8.475 -15.213 1.00 88.12 238 GLY A CA 1
ATOM 1737 C C . GLY A 1 238 ? 16.804 -7.209 -15.945 1.00 88.12 238 GLY A C 1
ATOM 1738 O O . GLY A 1 238 ? 16.965 -6.107 -15.425 1.00 88.12 238 GLY A O 1
ATOM 1739 N N . MET A 1 239 ? 16.161 -7.355 -17.108 1.00 89.44 239 MET A N 1
ATOM 1740 C CA . MET A 1 239 ? 15.622 -6.230 -17.876 1.00 89.44 239 MET A CA 1
ATOM 1741 C C . MET A 1 239 ? 14.523 -5.473 -17.122 1.00 89.44 239 MET A C 1
ATOM 1743 O O . MET A 1 239 ? 14.499 -4.241 -17.132 1.00 89.44 239 MET A O 1
ATOM 1747 N N . PHE A 1 240 ? 13.613 -6.192 -16.463 1.00 92.44 240 PHE A N 1
ATOM 1748 C CA . PHE A 1 240 ? 12.527 -5.603 -15.685 1.00 92.44 240 PHE A CA 1
ATOM 1749 C C . PHE A 1 240 ? 13.080 -4.760 -14.534 1.00 92.44 240 PHE A C 1
ATOM 1751 O O . PHE A 1 240 ? 12.726 -3.587 -14.397 1.00 92.44 240 PHE A O 1
ATOM 1758 N N . LEU A 1 241 ? 13.983 -5.337 -13.735 1.00 91.75 241 LEU A N 1
ATOM 1759 C CA . LEU A 1 241 ? 14.590 -4.645 -12.600 1.00 91.75 241 LEU A CA 1
ATOM 1760 C C . LEU A 1 241 ? 15.431 -3.464 -13.072 1.00 91.75 241 LEU A C 1
ATOM 1762 O O . LEU A 1 241 ? 15.294 -2.371 -12.528 1.00 91.75 241 LEU A O 1
ATOM 1766 N N . LEU A 1 242 ? 16.217 -3.635 -14.139 1.00 91.62 242 LEU A N 1
ATOM 1767 C CA . LEU A 1 242 ? 16.980 -2.534 -14.709 1.00 91.62 242 LEU A CA 1
ATOM 1768 C C . LEU A 1 242 ? 16.061 -1.399 -15.151 1.00 91.62 242 LEU A C 1
ATOM 1770 O O . LEU A 1 242 ? 16.390 -0.253 -14.879 1.00 91.62 242 LEU A O 1
ATOM 1774 N N . LYS A 1 243 ? 14.921 -1.688 -15.796 1.00 94.50 243 LYS A N 1
ATOM 1775 C CA . LYS A 1 243 ? 13.978 -0.682 -16.309 1.00 94.50 243 LYS A CA 1
ATOM 1776 C C . LYS A 1 243 ? 13.224 0.059 -15.202 1.00 94.50 243 LYS A C 1
ATOM 1778 O O . LYS A 1 243 ? 13.041 1.276 -15.314 1.00 94.50 243 LYS A O 1
ATOM 1783 N N . TYR A 1 244 ? 12.789 -0.649 -14.163 1.00 96.12 244 TYR A N 1
ATOM 1784 C CA . TYR A 1 244 ? 11.840 -0.124 -13.179 1.00 96.12 244 TYR A CA 1
ATOM 1785 C C . TYR A 1 244 ? 12.444 0.193 -11.805 1.00 96.12 244 TYR A C 1
ATOM 1787 O O . TYR A 1 244 ? 11.802 0.902 -11.032 1.00 96.12 244 TYR A O 1
ATOM 1795 N N . SER A 1 245 ? 13.670 -0.226 -11.494 1.00 94.62 245 SER A N 1
ATOM 1796 C CA . SER A 1 245 ? 14.371 0.210 -10.277 1.00 94.62 245 SER A CA 1
ATOM 1797 C C . SER A 1 245 ? 15.079 1.549 -10.493 1.00 94.62 245 SER A C 1
ATOM 1799 O O . SER A 1 245 ? 15.646 1.812 -11.554 1.00 94.62 245 SER A O 1
ATOM 1801 N N . CYS A 1 246 ? 15.024 2.432 -9.493 1.00 94.12 246 CYS A N 1
ATOM 1802 C CA . CYS A 1 246 ? 15.739 3.704 -9.532 1.00 94.12 246 CYS A CA 1
ATOM 1803 C C . CYS A 1 246 ? 17.265 3.467 -9.537 1.00 94.12 246 CYS A C 1
ATOM 1805 O O . CYS A 1 246 ? 17.754 2.772 -8.654 1.00 94.12 246 CYS A O 1
ATOM 1807 N N . PRO A 1 247 ? 18.033 4.071 -10.465 1.00 92.75 247 PRO A N 1
ATOM 1808 C CA . PRO A 1 247 ? 19.488 3.899 -10.541 1.00 92.75 247 PRO A CA 1
ATOM 1809 C C . PRO A 1 247 ? 20.270 4.762 -9.535 1.00 92.75 247 PRO A C 1
ATOM 1811 O O . PRO A 1 247 ? 21.494 4.782 -9.555 1.00 92.75 247 PRO A O 1
ATOM 1814 N N . ASN A 1 248 ? 19.589 5.554 -8.705 1.00 91.50 248 ASN A N 1
ATOM 1815 C CA . ASN A 1 248 ? 20.243 6.328 -7.655 1.00 91.50 248 ASN A CA 1
ATOM 1816 C C . ASN A 1 248 ? 20.406 5.445 -6.413 1.00 91.50 248 ASN A C 1
ATOM 1818 O O . ASN A 1 248 ? 19.405 5.162 -5.764 1.00 91.50 248 ASN A O 1
ATOM 1822 N N . ASP A 1 249 ? 21.645 5.101 -6.055 1.00 88.12 249 ASP A N 1
ATOM 1823 C CA . ASP A 1 249 ? 21.983 4.244 -4.904 1.00 88.12 249 ASP A CA 1
ATOM 1824 C C . ASP A 1 249 ? 21.434 4.752 -3.560 1.00 88.12 249 ASP A C 1
ATOM 1826 O O . ASP A 1 249 ? 21.228 3.976 -2.633 1.00 88.12 249 ASP A O 1
ATOM 1830 N N . ALA A 1 250 ? 21.166 6.057 -3.439 1.00 88.75 250 ALA A N 1
ATOM 1831 C CA . ALA A 1 250 ? 20.545 6.649 -2.254 1.00 88.75 250 ALA A CA 1
ATOM 1832 C C . ALA A 1 250 ? 19.002 6.632 -2.300 1.00 88.75 250 ALA A C 1
ATOM 1834 O O . ALA A 1 250 ? 18.353 7.315 -1.508 1.00 88.75 250 ALA A O 1
ATOM 1835 N N . CYS A 1 251 ? 18.394 5.939 -3.267 1.00 88.38 251 CYS A N 1
ATOM 1836 C CA . CYS A 1 251 ? 16.957 5.948 -3.497 1.00 88.38 251 CYS A CA 1
ATOM 1837 C C . CYS A 1 251 ? 16.407 4.558 -3.826 1.00 88.38 251 CYS A C 1
ATOM 1839 O O . CYS A 1 251 ? 16.690 3.972 -4.863 1.00 88.38 251 CYS A O 1
ATOM 1841 N N . SER A 1 252 ? 15.463 4.121 -3.003 1.00 87.88 252 SER A N 1
ATOM 1842 C CA . SER A 1 252 ? 14.796 2.821 -3.114 1.00 87.88 252 SER A CA 1
ATOM 1843 C C . SER A 1 252 ? 13.542 2.825 -3.998 1.00 87.88 252 SER A C 1
ATOM 1845 O O . SER A 1 252 ? 12.721 1.911 -3.911 1.00 87.88 252 SER A O 1
ATOM 1847 N N . GLY A 1 253 ? 13.344 3.881 -4.791 1.00 91.44 253 GLY A N 1
ATOM 1848 C CA . GLY A 1 253 ? 12.111 4.115 -5.540 1.00 91.44 253 GLY A CA 1
ATOM 1849 C C . GLY A 1 253 ? 11.971 3.292 -6.821 1.00 91.44 253 GLY A C 1
ATOM 1850 O O . GLY A 1 253 ? 12.917 2.693 -7.332 1.00 91.44 253 GLY A O 1
ATOM 1851 N N . THR A 1 254 ? 10.764 3.323 -7.375 1.00 95.12 254 THR A N 1
ATOM 1852 C CA . THR A 1 254 ? 10.401 2.701 -8.650 1.00 95.12 254 THR A CA 1
ATOM 1853 C C . THR A 1 254 ? 10.313 3.771 -9.734 1.00 95.12 254 THR A C 1
ATOM 1855 O O . THR A 1 254 ? 9.634 4.788 -9.570 1.00 95.12 254 THR A O 1
ATOM 1858 N N . LEU A 1 255 ? 10.981 3.549 -10.862 1.00 97.06 255 LEU A N 1
ATOM 1859 C CA . LEU A 1 255 ? 10.804 4.323 -12.085 1.00 97.06 255 LEU A CA 1
ATOM 1860 C C . LEU A 1 255 ? 9.455 3.969 -12.716 1.00 97.06 255 LEU A C 1
ATOM 1862 O O . LEU A 1 255 ? 9.223 2.833 -13.109 1.00 97.06 255 LEU A O 1
ATOM 1866 N N . VAL A 1 256 ? 8.562 4.950 -12.825 1.00 97.25 256 VAL A N 1
ATOM 1867 C CA . VAL A 1 256 ? 7.208 4.764 -13.362 1.00 97.25 256 VAL A CA 1
ATOM 1868 C C . VAL A 1 256 ? 7.030 5.601 -14.627 1.00 97.25 256 VAL A C 1
ATOM 1870 O O . VAL A 1 256 ? 7.371 6.789 -14.595 1.00 97.25 256 VAL A O 1
ATOM 1873 N N . PRO A 1 257 ? 6.454 5.066 -15.721 1.00 97.81 257 PRO A N 1
ATOM 1874 C CA . PRO A 1 257 ? 6.183 5.860 -16.914 1.00 97.81 257 PRO A CA 1
ATOM 1875 C C . PRO A 1 257 ? 5.353 7.113 -16.589 1.00 97.81 257 PRO A C 1
ATOM 1877 O O . PRO A 1 257 ? 4.341 7.057 -15.881 1.00 97.81 257 PRO A O 1
ATOM 1880 N N . VAL A 1 258 ? 5.777 8.272 -17.101 1.00 95.19 258 VAL A N 1
ATOM 1881 C CA . VAL A 1 258 ? 5.217 9.577 -16.703 1.00 95.19 258 VAL A CA 1
ATOM 1882 C C . VAL A 1 258 ? 3.727 9.666 -17.047 1.00 95.19 258 VAL A C 1
ATOM 1884 O O . VAL A 1 258 ? 2.925 10.153 -16.241 1.00 95.19 258 VAL A O 1
ATOM 1887 N N . SER A 1 259 ? 3.345 9.183 -18.233 1.00 95.19 259 SER A N 1
ATOM 1888 C CA . SER A 1 259 ? 1.951 9.091 -18.680 1.00 95.19 259 SER A CA 1
ATOM 1889 C C . SER A 1 259 ? 1.803 8.142 -19.869 1.00 95.19 259 SER A C 1
ATOM 1891 O O . SER A 1 259 ? 2.774 7.910 -20.583 1.00 95.19 259 SER A O 1
ATOM 1893 N N . ALA A 1 260 ? 0.569 7.751 -20.194 1.00 92.88 260 ALA A N 1
ATOM 1894 C CA . ALA A 1 260 ? 0.251 7.003 -21.418 1.00 92.88 260 ALA A CA 1
ATOM 1895 C C . ALA A 1 260 ? 0.714 7.675 -22.726 1.00 92.88 260 ALA A C 1
ATOM 1897 O O . ALA A 1 260 ? 0.930 7.000 -23.725 1.00 92.88 260 ALA A O 1
ATOM 1898 N N . ARG A 1 261 ? 0.885 9.006 -22.742 1.00 94.00 261 ARG A N 1
ATOM 1899 C CA . ARG A 1 261 ? 1.382 9.747 -23.919 1.00 94.00 261 ARG A CA 1
ATOM 1900 C C . ARG A 1 261 ? 2.902 9.903 -23.951 1.00 94.00 261 ARG A C 1
ATOM 1902 O O . ARG A 1 261 ? 3.435 10.350 -24.960 1.00 94.00 261 ARG A O 1
ATOM 1909 N N . ARG A 1 262 ? 3.571 9.622 -22.835 1.00 93.88 262 ARG A N 1
ATOM 1910 C CA . ARG A 1 262 ? 5.016 9.773 -22.624 1.00 93.88 262 ARG A CA 1
ATOM 1911 C C . ARG A 1 262 ? 5.537 8.570 -21.846 1.00 93.88 262 ARG A C 1
ATOM 1913 O O . ARG A 1 262 ? 6.125 8.723 -20.779 1.00 93.88 262 ARG A O 1
ATOM 1920 N N . ALA A 1 263 ? 5.202 7.381 -22.343 1.00 94.50 263 ALA A N 1
ATOM 1921 C CA . ALA A 1 263 ? 5.589 6.115 -21.731 1.0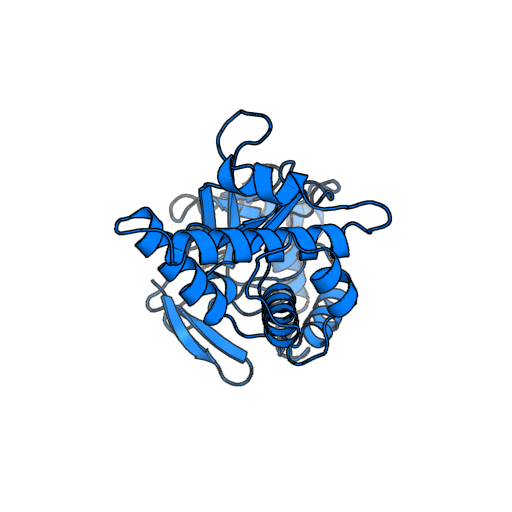0 94.50 263 ALA A CA 1
ATOM 1922 C C . ALA A 1 263 ? 7.079 5.795 -21.944 1.00 94.50 263 ALA A C 1
ATOM 1924 O O . ALA A 1 263 ? 7.640 4.994 -21.209 1.00 94.50 263 ALA A O 1
ATOM 1925 N N . ASP A 1 264 ? 7.705 6.474 -22.909 1.00 96.06 264 ASP A N 1
ATOM 1926 C CA . ASP A 1 264 ? 9.138 6.470 -23.210 1.00 96.06 264 ASP A CA 1
ATOM 1927 C C . ASP A 1 264 ? 9.991 7.147 -22.128 1.00 96.06 264 ASP A C 1
ATOM 1929 O O . ASP A 1 264 ? 11.213 7.050 -22.163 1.00 96.06 264 ASP A O 1
ATOM 1933 N N . VAL A 1 265 ? 9.365 7.865 -21.189 1.00 97.62 265 VAL A N 1
ATOM 1934 C CA . VAL A 1 265 ? 10.038 8.516 -20.065 1.00 97.62 265 VAL A CA 1
ATOM 1935 C C . VAL A 1 265 ? 9.463 7.979 -18.771 1.00 97.62 265 VAL A C 1
ATOM 1937 O O . VAL A 1 265 ? 8.260 8.089 -18.525 1.00 97.62 265 VAL A O 1
ATOM 1940 N N . SER A 1 266 ? 10.335 7.467 -17.914 1.00 97.62 266 SER A N 1
ATOM 1941 C CA . SER A 1 266 ? 9.991 7.065 -16.557 1.00 97.62 266 SER A CA 1
ATOM 1942 C C . SER A 1 266 ? 10.503 8.082 -15.547 1.00 97.62 266 SER A C 1
ATOM 1944 O O . SER A 1 266 ? 11.550 8.696 -15.740 1.00 97.62 266 SER A O 1
ATOM 1946 N N . ARG A 1 267 ? 9.746 8.279 -14.467 1.00 96.75 267 ARG A N 1
ATOM 1947 C CA . ARG A 1 267 ? 10.098 9.130 -13.331 1.00 96.75 267 ARG A CA 1
ATOM 1948 C C . ARG A 1 267 ? 10.030 8.318 -12.048 1.00 96.75 267 ARG A C 1
ATOM 1950 O O . ARG A 1 267 ? 9.044 7.623 -11.820 1.00 96.75 267 ARG A O 1
ATOM 1957 N N . CYS A 1 268 ? 11.048 8.441 -11.207 1.00 95.12 268 CYS A N 1
ATOM 1958 C CA . CYS A 1 268 ? 11.092 7.786 -9.913 1.00 95.12 268 CYS A CA 1
ATOM 1959 C C . CYS A 1 268 ? 9.980 8.353 -9.027 1.00 95.12 268 CYS A C 1
ATOM 1961 O O . CYS A 1 268 ? 9.881 9.572 -8.863 1.00 95.12 268 CYS A O 1
ATOM 1963 N N . ASN A 1 269 ? 9.151 7.475 -8.465 1.00 91.38 269 ASN A N 1
ATOM 1964 C CA . ASN A 1 269 ? 8.057 7.828 -7.555 1.00 91.38 269 ASN A CA 1
ATOM 1965 C C . ASN A 1 269 ? 8.532 8.383 -6.198 1.00 91.38 269 ASN A C 1
ATOM 1967 O O . ASN A 1 269 ? 7.703 8.844 -5.422 1.00 91.38 269 ASN A O 1
ATOM 1971 N N . VAL A 1 270 ? 9.841 8.349 -5.936 1.00 87.94 270 VAL A N 1
ATOM 1972 C CA . VAL A 1 270 ? 10.471 8.827 -4.703 1.00 87.94 270 VAL A CA 1
ATOM 1973 C C . VAL A 1 270 ? 11.305 10.086 -4.963 1.00 87.94 270 VAL A C 1
ATOM 1975 O O . VAL A 1 270 ? 10.903 11.182 -4.590 1.00 87.94 270 VAL A O 1
ATOM 1978 N N . CYS A 1 271 ? 12.452 9.970 -5.642 1.00 90.00 271 CYS A N 1
ATOM 1979 C CA . CYS A 1 271 ? 13.385 11.095 -5.808 1.00 90.00 271 CYS A CA 1
ATOM 1980 C C . CYS A 1 271 ? 13.112 11.969 -7.043 1.00 90.00 271 CYS A C 1
ATOM 1982 O O . CYS A 1 271 ? 13.795 12.967 -7.265 1.00 90.00 271 CYS A O 1
ATOM 1984 N N . GLY A 1 272 ? 12.155 11.585 -7.894 1.00 91.94 272 GLY A N 1
ATOM 1985 C CA . GLY A 1 272 ? 11.815 12.335 -9.103 1.00 91.94 272 GLY A CA 1
ATOM 1986 C C . GLY A 1 272 ? 12.831 12.244 -10.250 1.00 91.94 272 GLY A C 1
ATOM 1987 O O . GLY A 1 272 ? 12.603 12.883 -11.281 1.00 91.94 272 GLY A O 1
ATOM 1988 N N . LEU A 1 273 ? 13.904 11.447 -10.113 1.00 94.75 273 LEU A N 1
ATOM 1989 C CA . LEU A 1 273 ? 14.845 11.144 -11.200 1.00 94.75 273 LEU A CA 1
ATOM 1990 C C . LEU A 1 273 ? 14.081 10.680 -12.440 1.00 94.75 273 LEU A C 1
ATOM 1992 O O . LEU A 1 273 ? 13.137 9.900 -12.327 1.00 94.75 273 LEU A O 1
ATOM 1996 N N . GLN A 1 274 ? 14.475 11.166 -13.614 1.00 96.88 274 GLN A N 1
ATOM 1997 C CA . GLN A 1 274 ? 13.889 10.752 -14.885 1.00 96.88 274 GLN A CA 1
ATOM 1998 C C . GLN A 1 274 ? 14.902 9.971 -15.708 1.00 96.88 274 GLN A C 1
ATOM 2000 O O . GLN A 1 274 ? 16.075 10.329 -15.722 1.00 96.88 274 GLN A O 1
ATOM 2005 N N . ARG A 1 275 ? 14.419 8.937 -16.395 1.00 97.12 275 ARG A N 1
ATOM 2006 C CA . ARG A 1 275 ? 15.182 8.172 -17.379 1.00 97.12 275 ARG A CA 1
ATOM 2007 C C . ARG A 1 275 ? 14.290 7.836 -18.563 1.00 97.12 275 ARG A C 1
ATOM 2009 O O . ARG A 1 275 ? 13.133 7.444 -18.392 1.00 97.12 275 ARG A O 1
ATOM 2016 N N . THR A 1 276 ? 14.819 8.020 -19.755 1.00 97.19 276 THR A N 1
ATOM 2017 C CA . THR A 1 276 ? 14.179 7.666 -21.018 1.00 97.19 276 THR A CA 1
ATOM 2018 C C . THR A 1 276 ? 14.505 6.227 -21.411 1.00 97.19 276 THR A C 1
ATOM 2020 O O . THR A 1 276 ? 15.548 5.694 -21.038 1.00 97.19 276 THR A O 1
ATOM 2023 N N . ASP A 1 277 ? 13.651 5.602 -22.220 1.00 95.19 277 ASP A N 1
ATOM 2024 C CA . ASP A 1 277 ? 13.952 4.293 -22.812 1.00 95.19 277 ASP A CA 1
ATOM 2025 C C . ASP A 1 277 ? 15.245 4.349 -23.655 1.00 95.19 277 ASP A C 1
ATOM 2027 O O . ASP A 1 277 ? 15.999 3.385 -23.691 1.00 95.19 277 ASP A O 1
ATOM 2031 N N . GLN A 1 278 ? 15.552 5.492 -24.284 1.00 96.19 278 GLN A N 1
ATOM 2032 C CA . GLN A 1 278 ? 16.799 5.680 -25.036 1.00 96.19 278 GLN A CA 1
ATOM 2033 C C . GLN A 1 278 ? 18.044 5.632 -24.137 1.00 96.19 278 GLN A C 1
ATOM 2035 O O . GLN A 1 278 ? 19.038 5.019 -24.517 1.00 96.19 278 GLN A O 1
ATOM 2040 N N . GLU A 1 279 ? 18.001 6.274 -22.968 1.00 96.00 279 GLU A N 1
ATOM 2041 C CA . GLU A 1 279 ? 19.091 6.214 -21.984 1.00 96.00 279 GLU A CA 1
ATOM 2042 C C . GLU A 1 279 ? 19.258 4.792 -21.444 1.00 96.00 279 GLU A C 1
ATOM 2044 O O . GLU A 1 279 ? 20.377 4.295 -21.400 1.00 96.00 279 GLU A O 1
ATOM 2049 N N . LEU A 1 280 ? 18.151 4.101 -21.152 1.00 94.38 280 LEU A N 1
ATOM 2050 C CA . LEU A 1 280 ? 18.170 2.691 -20.756 1.00 94.38 280 LEU A CA 1
ATOM 2051 C C . LEU A 1 280 ? 18.845 1.801 -21.815 1.00 94.38 280 LEU A C 1
ATOM 2053 O O . LEU A 1 280 ? 19.670 0.958 -21.474 1.00 94.38 280 LEU A O 1
ATOM 2057 N N . TYR A 1 281 ? 18.524 1.976 -23.101 1.00 93.31 281 TYR A N 1
ATOM 2058 C CA . TYR A 1 281 ? 19.172 1.201 -24.166 1.00 93.31 281 TYR A CA 1
ATOM 2059 C C . TYR A 1 281 ? 20.667 1.514 -24.289 1.00 93.31 281 TYR A C 1
ATOM 2061 O O . TYR A 1 281 ? 21.459 0.600 -24.490 1.00 93.31 281 TYR A O 1
ATOM 2069 N N . ALA A 1 282 ? 21.071 2.773 -24.107 1.00 93.00 282 ALA A N 1
ATOM 2070 C CA . ALA A 1 282 ? 22.485 3.142 -24.106 1.00 93.00 282 ALA A CA 1
ATOM 2071 C C . ALA A 1 282 ? 23.254 2.545 -22.908 1.00 93.00 282 ALA A C 1
ATOM 2073 O O . ALA A 1 282 ? 24.411 2.160 -23.062 1.00 93.00 282 ALA A O 1
ATOM 2074 N N . GLU A 1 283 ? 22.621 2.450 -21.732 1.00 90.31 283 GLU A N 1
ATOM 2075 C CA . GLU A 1 283 ? 23.169 1.757 -20.555 1.00 90.31 283 GLU A CA 1
ATOM 2076 C C . GLU A 1 283 ? 23.381 0.264 -20.847 1.00 90.31 283 GLU A C 1
ATOM 2078 O O . GLU A 1 283 ? 24.456 -0.267 -20.580 1.00 90.31 283 GLU A O 1
ATOM 2083 N N . LEU A 1 284 ? 22.391 -0.392 -21.459 1.00 88.00 284 LEU A N 1
ATOM 2084 C CA . LEU A 1 284 ? 22.465 -1.803 -21.849 1.00 88.00 284 LEU A CA 1
ATOM 2085 C C . LEU A 1 284 ? 23.579 -2.078 -22.862 1.00 88.00 284 LEU A C 1
ATOM 2087 O O . LEU A 1 284 ? 24.346 -3.022 -22.681 1.00 88.00 284 LEU A O 1
ATOM 2091 N N . ASP A 1 285 ? 23.700 -1.240 -23.893 1.00 89.44 285 ASP A N 1
ATOM 2092 C CA . ASP A 1 285 ? 24.759 -1.358 -24.901 1.00 89.44 285 ASP A CA 1
ATOM 2093 C C . ASP A 1 285 ? 26.159 -1.199 -24.283 1.00 89.44 285 ASP A C 1
ATOM 2095 O O . ASP A 1 285 ? 27.118 -1.790 -24.770 1.00 89.44 285 ASP A O 1
ATOM 2099 N N . ALA A 1 286 ? 26.291 -0.419 -23.205 1.00 88.56 286 ALA A N 1
ATOM 2100 C CA . ALA A 1 286 ? 27.555 -0.239 -22.492 1.00 88.56 286 ALA A CA 1
ATOM 2101 C C . ALA A 1 286 ? 27.917 -1.415 -21.562 1.00 88.56 286 ALA A C 1
ATOM 2103 O O . ALA A 1 286 ? 29.066 -1.507 -21.125 1.00 88.56 286 ALA A O 1
ATOM 2104 N N . MET A 1 287 ? 26.956 -2.289 -21.241 1.00 81.69 287 MET A N 1
ATOM 2105 C CA . MET A 1 287 ? 27.151 -3.487 -20.412 1.00 81.69 287 MET A CA 1
ATOM 2106 C C . MET A 1 287 ? 27.489 -4.744 -21.235 1.00 81.69 287 MET A C 1
ATOM 2108 O O . MET A 1 287 ? 27.882 -5.752 -20.643 1.00 81.69 287 MET A O 1
ATOM 2112 N N . ALA A 1 288 ? 27.316 -4.691 -22.561 1.00 73.12 288 ALA A N 1
ATOM 2113 C CA . ALA A 1 288 ? 27.555 -5.783 -23.511 1.00 73.12 288 ALA A CA 1
ATOM 2114 C C . ALA A 1 288 ? 29.002 -5.816 -24.038 1.00 73.12 288 ALA A C 1
ATOM 2116 O O . ALA A 1 288 ? 29.504 -6.941 -24.274 1.00 73.12 288 ALA A O 1
#

Solvent-accessible surface area (backbone atoms only — not comparable to full-atom values): 16104 Å² total; per-residue (Å²): 99,53,47,83,40,81,36,92,90,58,52,53,25,30,26,25,73,40,71,42,51,24,16,32,76,62,48,72,46,59,60,61,39,61,29,74,57,97,41,80,77,47,51,59,54,56,70,59,43,79,64,81,93,54,54,72,66,58,47,50,55,47,43,47,52,51,52,50,49,50,31,54,51,38,43,67,56,78,84,56,70,65,21,54,50,27,45,51,36,53,50,44,59,68,69,48,66,53,43,94,67,82,65,99,61,67,53,66,60,52,61,72,48,50,56,86,90,67,88,77,46,69,69,52,50,50,54,48,52,18,22,42,77,59,36,53,39,83,38,44,89,78,46,55,90,61,69,66,32,36,33,33,42,72,66,68,55,29,46,42,70,30,80,77,41,48,31,45,73,35,75,40,61,48,89,88,50,96,84,46,50,78,63,32,43,33,30,26,21,57,42,73,43,58,52,69,40,72,45,20,25,55,90,59,60,67,76,53,57,70,67,59,51,43,53,52,29,45,75,71,69,37,78,51,46,68,68,73,54,52,70,56,54,69,67,53,51,52,51,50,42,64,67,33,28,41,88,48,91,88,35,72,29,44,31,32,23,69,24,62,92,40,50,59,33,24,30,20,56,46,84,57,54,71,52,38,56,68,57,53,51,53,53,53,65,74,74,111

Sequence (288 aa):
MCEVRPVSGRGLGLVATRDIAPGEVVLSETPVLLYPHHNSLVSAAEAAINFEGLDDELASALLLLVRVISLKTAATAGSGEAQATASAVLAAVASLVPAPESVPFDAEELLRRLPGGHDLTLGDVLGLLRRDAANAYGISLDGGETLRGSVLLATGSRLNHECLPNVARLDAFDDGAPGAGLKHVAFKALHAIPAGEELTQSYFPLHWDLEERQERAVEAGAEARPEDCGGADEGYVGMFLLKYSCPNDACSGTLVPVSARRADVSRCNVCGLQRTDQELYAELDAMA

Mean predicted aligned error: 6.86 Å

Nearest PDB structures (foldseek):
  3n71-assembly1_A  TM=6.986E-01  e=1.790E-09  Mus musculus
  3qww-assembly1_A  TM=7.080E-01  e=2.989E-08  Mus musculus
  4wuy-assembly1_A  TM=6.089E-01  e=1.500E-08  Homo sapiens
  3tg5-assembly1_A  TM=5.823E-01  e=3.551E-08  Homo sapiens
  8qma-assembly1_J  TM=5.758E-01  e=1.319E-05  Sinapis alba

Organism: Prototheca wickerhamii (NCBI:txid3111)